Protein AF-A0A1M2Z946-F1 (afdb_monomer_lite)

Sequence (233 aa):
MEISSMAHGVYNLGFLGVNTSQEARRFIDWWASRLSLYCFDDIGNGIFTDQKWVDLAPCLFDAYILKHGGYDFAIWSLYQCKMKEENGHYFVNGDELRFIHFSGAGRLTERCMDDWLEPGAHPFRDLYAEYLKLHTLNDIDGISHSQWSYQNYLNGKQIRLRVRCIYRKHLESFQGNPFEKNNMYFMVRSACISGPISLLRKGWSKFMRSCSEDGFRASVRKVIQKVRKRILQ

Foldseek 3Di:
DVVVCQLAPVDDVVDDDADPDPQSVVVVVVLVVCQVQQQDDDSVVSGHHSHRVCNCVVVPTVDDDDPQCQPQPELVLLAVWDWDDDPNWIDTPNGTHDDYDHPDDPDVSVVSCVVHPDPDDDPVVVVNVVVVVVVVVVCPVVVVVDDDPVQAAPVRHGDDPVLVVLCSVPVVVDDDDPSPDDNVVSVVVSCVCPDPVVVVVVVVVVLVVCCVVVNNVVSVVVVVVVVVVVVVD

Structure (mmCIF, N/CA/C/O backbone):
data_AF-A0A1M2Z946-F1
#
_entry.id   AF-A0A1M2Z946-F1
#
loop_
_atom_site.group_PDB
_atom_site.id
_atom_site.type_symbol
_atom_site.label_atom_id
_atom_site.label_alt_id
_atom_site.label_comp_id
_atom_site.label_asym_id
_atom_site.label_entity_id
_atom_site.label_seq_id
_atom_site.pdbx_PDB_ins_code
_atom_site.Cartn_x
_atom_site.Cartn_y
_atom_site.Cartn_z
_atom_site.occupancy
_atom_site.B_iso_or_equiv
_atom_site.auth_seq_id
_atom_site.auth_comp_id
_atom_site.auth_asym_id
_atom_site.auth_atom_id
_atom_site.pdbx_PDB_model_num
ATOM 1 N N . MET A 1 1 ? -7.588 15.828 3.558 1.00 78.81 1 MET A N 1
ATOM 2 C CA . MET A 1 1 ? -7.461 14.356 3.457 1.00 78.81 1 MET A CA 1
ATOM 3 C C . MET A 1 1 ? -7.849 13.852 2.074 1.00 78.81 1 MET A C 1
ATOM 5 O O . MET A 1 1 ? -7.043 13.167 1.467 1.00 78.81 1 MET A O 1
ATOM 9 N N . GLU A 1 2 ? -8.995 14.263 1.528 1.00 89.19 2 GLU A N 1
ATOM 10 C CA . GLU A 1 2 ? -9.549 13.730 0.267 1.00 89.19 2 GLU A CA 1
ATOM 11 C C . GLU A 1 2 ? -8.607 13.809 -0.947 1.00 89.19 2 GLU A C 1
ATOM 13 O O . GLU A 1 2 ? -8.421 12.812 -1.636 1.00 89.19 2 GLU A O 1
ATOM 18 N N . ILE A 1 3 ? -7.941 14.950 -1.183 1.00 92.00 3 ILE A N 1
ATOM 19 C CA . ILE A 1 3 ? -6.959 15.088 -2.282 1.00 92.00 3 ILE A CA 1
ATOM 20 C C . ILE A 1 3 ? -5.814 14.075 -2.140 1.00 92.00 3 ILE A C 1
ATOM 22 O O . ILE A 1 3 ? -5.372 13.496 -3.130 1.00 92.00 3 ILE A O 1
ATOM 26 N N . SER A 1 4 ? -5.364 13.829 -0.907 1.00 90.75 4 SER A N 1
ATOM 27 C CA . SER A 1 4 ? -4.338 12.821 -0.641 1.00 90.75 4 SER A CA 1
ATOM 28 C C . SER A 1 4 ? -4.862 11.416 -0.935 1.00 90.75 4 SER A C 1
ATOM 30 O O . SER A 1 4 ? -4.188 10.658 -1.624 1.00 90.75 4 SER A O 1
ATOM 32 N N . SER A 1 5 ? -6.078 11.080 -0.498 1.00 91.94 5 SER A N 1
ATOM 33 C CA . SER A 1 5 ? -6.703 9.785 -0.802 1.00 91.94 5 SER A CA 1
ATOM 34 C C . SER A 1 5 ? -6.863 9.574 -2.311 1.00 91.94 5 SER A C 1
ATOM 36 O O . SER A 1 5 ? -6.531 8.516 -2.826 1.00 91.94 5 SER A O 1
ATOM 38 N N . MET A 1 6 ? -7.260 10.596 -3.073 1.00 93.88 6 MET A N 1
ATOM 39 C CA . MET A 1 6 ? -7.317 10.483 -4.536 1.00 93.88 6 MET A CA 1
ATOM 40 C C . MET A 1 6 ? -5.943 10.213 -5.164 1.00 93.88 6 MET A C 1
ATOM 42 O O . MET A 1 6 ? -5.854 9.469 -6.142 1.00 93.88 6 MET A O 1
ATOM 46 N N . ALA A 1 7 ? -4.872 10.793 -4.620 1.00 95.00 7 ALA A N 1
ATOM 47 C CA . ALA A 1 7 ? -3.514 10.594 -5.120 1.00 95.00 7 ALA A CA 1
ATOM 48 C C . ALA A 1 7 ? -2.939 9.207 -4.774 1.00 95.00 7 ALA A C 1
ATOM 50 O O . ALA A 1 7 ? -2.240 8.627 -5.604 1.00 95.00 7 ALA A O 1
ATOM 51 N N . HIS A 1 8 ? -3.259 8.668 -3.594 1.00 94.06 8 HIS A N 1
ATOM 52 C CA . HIS A 1 8 ? -2.620 7.468 -3.031 1.00 94.06 8 HIS A CA 1
ATOM 53 C C . HIS A 1 8 ? -3.536 6.226 -2.958 1.00 94.06 8 HIS A C 1
ATOM 55 O O . HIS A 1 8 ? -3.089 5.145 -2.582 1.00 94.06 8 HIS A O 1
ATOM 61 N N . GLY A 1 9 ? -4.811 6.356 -3.321 1.00 94.94 9 GLY A N 1
ATOM 62 C CA . GLY A 1 9 ? -5.825 5.302 -3.222 1.00 94.94 9 GLY A CA 1
ATOM 63 C C . GLY A 1 9 ? -6.874 5.607 -2.150 1.00 94.94 9 GLY A C 1
ATOM 64 O O . GLY A 1 9 ? -6.552 6.112 -1.071 1.00 94.94 9 GLY A O 1
ATOM 65 N N . VAL A 1 10 ? -8.141 5.327 -2.465 1.00 94.69 10 VAL A N 1
ATOM 66 C CA . VAL A 1 10 ? -9.285 5.585 -1.570 1.00 94.69 10 VAL A CA 1
ATOM 67 C C . VAL A 1 10 ? -9.582 4.413 -0.635 1.00 94.69 10 VAL A C 1
ATOM 69 O O . VAL A 1 10 ? -10.222 4.609 0.395 1.00 94.69 10 VAL A O 1
ATOM 72 N N . TYR A 1 11 ? -9.087 3.219 -0.964 1.00 94.62 11 TYR A N 1
ATOM 73 C CA . TYR A 1 11 ? -9.070 2.052 -0.082 1.00 94.62 11 TYR A CA 1
ATOM 74 C C . TYR A 1 11 ? -7.654 1.856 0.453 1.00 94.62 11 TYR A C 1
ATOM 76 O O . TYR A 1 11 ? -6.704 1.897 -0.327 1.00 94.62 11 TYR A O 1
ATOM 84 N N . ASN A 1 12 ? -7.501 1.645 1.762 1.00 92.88 12 ASN A N 1
ATOM 85 C CA . ASN A 1 12 ? -6.207 1.281 2.326 1.00 92.88 12 ASN A CA 1
ATOM 86 C C . ASN A 1 12 ? -5.973 -0.229 2.164 1.00 92.88 12 ASN A C 1
ATOM 88 O O . ASN A 1 12 ? -6.899 -1.016 2.344 1.00 92.88 12 ASN A O 1
ATOM 92 N N . LEU A 1 13 ? -4.758 -0.626 1.779 1.00 93.69 13 LEU A N 1
ATOM 93 C CA . LEU A 1 13 ? -4.373 -2.037 1.644 1.00 93.69 13 LEU A CA 1
ATOM 94 C C . LEU A 1 13 ? -3.568 -2.570 2.835 1.00 93.69 13 LEU A C 1
ATOM 96 O O . LEU A 1 13 ? -2.896 -3.593 2.720 1.00 93.69 13 LEU A O 1
ATOM 100 N N . GLY A 1 14 ? -3.684 -1.937 4.004 1.00 93.31 14 GLY A N 1
ATOM 101 C CA . GLY A 1 14 ? -3.314 -2.557 5.275 1.00 93.31 14 GLY A CA 1
ATOM 102 C C . GLY A 1 14 ? -4.115 -3.824 5.555 1.00 93.31 14 GLY A C 1
ATOM 103 O O . GLY A 1 14 ? -3.634 -4.729 6.238 1.00 93.31 14 GLY A O 1
ATOM 104 N N . PHE A 1 15 ? -5.307 -3.931 4.959 1.00 96.19 15 PHE A N 1
ATOM 105 C CA . PHE A 1 15 ? -6.122 -5.131 4.998 1.00 96.19 15 PHE A CA 1
ATOM 106 C C . PHE A 1 15 ? -6.829 -5.426 3.675 1.00 96.19 15 PHE A C 1
ATOM 108 O O . PHE A 1 15 ? -7.493 -4.576 3.088 1.00 96.19 15 PHE A O 1
ATOM 115 N N . LEU A 1 16 ? -6.744 -6.684 3.241 1.00 96.50 16 LEU A N 1
ATOM 116 C CA . LEU A 1 16 ? -7.460 -7.208 2.084 1.00 96.50 16 LEU A CA 1
ATOM 117 C C . LEU A 1 16 ? -7.844 -8.668 2.342 1.00 96.50 16 LEU A C 1
ATOM 119 O O . LEU A 1 16 ? -6.982 -9.519 2.558 1.00 96.50 16 LEU A O 1
ATOM 123 N N . GLY A 1 17 ? -9.143 -8.962 2.291 1.00 96.56 17 GLY A N 1
ATOM 124 C CA . GLY A 1 17 ? -9.668 -10.324 2.363 1.00 96.56 17 GLY A CA 1
ATOM 125 C C . GLY A 1 17 ? -9.924 -10.891 0.970 1.00 96.56 17 GLY A C 1
ATOM 126 O O . GLY A 1 17 ? -10.608 -10.265 0.164 1.00 96.56 17 GLY A O 1
ATOM 127 N N . VAL A 1 18 ? -9.407 -12.088 0.687 1.00 96.94 18 VAL A N 1
ATOM 128 C CA . VAL A 1 18 ? -9.567 -12.760 -0.611 1.00 96.94 18 VAL A CA 1
ATOM 129 C C . VAL A 1 18 ? -9.965 -14.213 -0.372 1.00 96.94 18 VAL A C 1
ATOM 131 O O . VAL A 1 18 ? -9.307 -14.924 0.384 1.00 96.94 18 VAL A O 1
ATOM 134 N N . ASN A 1 19 ? -11.056 -14.656 -0.998 1.00 96.62 19 ASN A N 1
ATOM 135 C CA . ASN A 1 19 ? -11.503 -16.049 -0.930 1.00 96.62 19 ASN A CA 1
ATOM 136 C C . ASN A 1 19 ? -10.919 -16.883 -2.092 1.00 96.62 19 ASN A C 1
ATOM 138 O O . ASN A 1 19 ? -10.165 -16.384 -2.922 1.00 96.62 19 ASN A O 1
ATOM 142 N N . THR A 1 20 ? -11.266 -18.168 -2.166 1.00 97.56 20 THR A N 1
ATOM 143 C CA . THR A 1 20 ? -10.759 -19.099 -3.194 1.00 97.56 20 THR A CA 1
ATOM 144 C C . THR A 1 20 ? -11.655 -19.208 -4.433 1.00 97.56 20 THR A C 1
ATOM 146 O O . THR A 1 20 ? -11.489 -20.125 -5.238 1.00 97.56 20 THR A O 1
ATOM 149 N N . SER A 1 21 ? -12.619 -18.299 -4.606 1.00 98.38 21 SER A N 1
ATOM 150 C CA . SER A 1 21 ? -13.519 -18.317 -5.762 1.00 98.38 21 SER A CA 1
ATOM 151 C C . SER A 1 21 ? -12.783 -18.020 -7.072 1.00 98.38 21 SER A C 1
ATOM 153 O O . SER A 1 21 ? -11.705 -17.420 -7.101 1.00 98.38 21 SER A O 1
ATOM 155 N N . GLN A 1 22 ? -13.406 -18.397 -8.190 1.00 98.31 22 GLN A N 1
ATOM 156 C CA . GLN A 1 22 ? -12.894 -18.047 -9.516 1.00 98.31 22 GLN A CA 1
ATOM 157 C C . GLN A 1 22 ? -12.843 -16.525 -9.723 1.00 98.31 22 GLN A C 1
ATOM 159 O O . GLN A 1 22 ? -11.923 -16.032 -10.370 1.00 98.31 22 GLN A O 1
ATOM 164 N N . GLU A 1 23 ? -13.779 -15.774 -9.136 1.00 98.25 23 GLU A N 1
ATOM 165 C CA . GLU A 1 23 ? -13.801 -14.312 -9.235 1.00 98.25 23 GLU A CA 1
ATOM 166 C C . GLU A 1 23 ? -12.635 -13.671 -8.479 1.00 98.25 23 GLU A C 1
ATOM 168 O O . GLU A 1 23 ? -11.911 -12.842 -9.030 1.00 98.25 23 GLU A O 1
ATOM 173 N N . ALA A 1 24 ? -12.362 -14.145 -7.261 1.00 98.12 24 ALA A N 1
ATOM 174 C CA . ALA A 1 24 ? -11.187 -13.733 -6.503 1.00 98.12 24 ALA A CA 1
ATOM 175 C C . ALA A 1 24 ? -9.885 -14.058 -7.251 1.00 98.12 24 ALA A C 1
ATOM 177 O O . ALA A 1 24 ? -8.968 -13.235 -7.297 1.00 98.12 24 ALA A O 1
ATOM 178 N N . ARG A 1 25 ? -9.813 -15.222 -7.912 1.00 98.31 25 ARG A N 1
ATOM 179 C CA . ARG A 1 25 ? -8.661 -15.571 -8.750 1.00 98.31 25 ARG A CA 1
ATOM 180 C C . ARG A 1 25 ? -8.485 -14.600 -9.921 1.00 98.31 25 ARG A C 1
ATOM 182 O O . ARG A 1 25 ? -7.367 -14.143 -10.151 1.00 98.31 25 ARG A O 1
ATOM 189 N N . ARG A 1 26 ? -9.572 -14.242 -10.617 1.00 98.56 26 ARG A N 1
ATOM 190 C CA . ARG A 1 26 ? -9.555 -13.245 -11.703 1.00 98.56 26 ARG A CA 1
ATOM 191 C C . ARG A 1 26 ? -9.048 -11.886 -11.220 1.00 98.56 26 ARG A C 1
ATOM 193 O O . ARG A 1 26 ? -8.235 -11.276 -11.914 1.00 98.56 26 ARG A O 1
ATOM 200 N N . PHE A 1 27 ? -9.487 -11.437 -10.042 1.00 98.44 27 PHE A N 1
ATOM 201 C CA . PHE A 1 27 ? -8.993 -10.208 -9.418 1.00 98.44 27 PHE A CA 1
ATOM 202 C C . PHE A 1 27 ? -7.484 -10.271 -9.153 1.00 98.44 27 PHE A C 1
ATOM 204 O O . PHE A 1 27 ? -6.755 -9.376 -9.578 1.00 98.44 27 PHE A O 1
ATOM 211 N N . ILE A 1 28 ? -6.998 -11.343 -8.519 1.00 98.19 28 ILE A N 1
ATOM 212 C CA . ILE A 1 28 ? -5.573 -11.500 -8.193 1.00 98.19 28 ILE A CA 1
ATOM 213 C C . ILE A 1 28 ? -4.705 -11.554 -9.451 1.00 98.19 28 ILE A C 1
ATOM 215 O O . ILE A 1 28 ? -3.688 -10.864 -9.511 1.00 98.19 28 ILE A O 1
ATOM 219 N N . ASP A 1 29 ? -5.102 -12.317 -10.472 1.00 98.31 29 ASP A N 1
ATOM 220 C CA . ASP A 1 29 ? -4.340 -12.413 -11.722 1.00 98.31 29 ASP A CA 1
ATOM 221 C C . ASP A 1 29 ? -4.298 -11.056 -12.452 1.00 98.31 29 ASP A C 1
ATOM 223 O O . ASP A 1 29 ? -3.249 -10.634 -12.955 1.00 98.31 29 ASP A O 1
ATOM 227 N N . TRP A 1 30 ? -5.415 -10.318 -12.462 1.00 98.31 30 TRP A N 1
ATOM 228 C CA . TRP A 1 30 ? -5.458 -8.959 -12.998 1.00 98.31 30 TRP A CA 1
ATOM 229 C C . TRP A 1 30 ? -4.551 -8.007 -12.211 1.00 98.31 30 TRP A C 1
ATOM 231 O O . TRP A 1 30 ? -3.722 -7.326 -12.825 1.00 98.31 30 TRP A O 1
ATOM 241 N N . TRP A 1 31 ? -4.664 -7.977 -10.882 1.00 98.00 31 TRP A N 1
ATOM 242 C CA . TRP A 1 31 ? -3.897 -7.084 -10.016 1.00 98.00 31 TRP A CA 1
ATOM 243 C C . TRP A 1 31 ? -2.398 -7.371 -10.140 1.00 98.00 31 TRP A C 1
ATOM 245 O O . TRP A 1 31 ? -1.634 -6.469 -10.483 1.00 98.00 31 TRP A O 1
ATOM 255 N N . ALA A 1 32 ? -1.984 -8.639 -10.041 1.00 97.88 32 ALA A N 1
ATOM 256 C CA . ALA A 1 32 ? -0.601 -9.068 -10.249 1.00 97.88 32 ALA A CA 1
ATOM 257 C C . ALA A 1 32 ? -0.054 -8.639 -11.623 1.00 97.88 32 ALA A C 1
ATOM 259 O O . ALA A 1 32 ? 1.077 -8.149 -11.715 1.00 97.88 32 ALA A O 1
ATOM 260 N N . SER A 1 33 ? -0.865 -8.734 -12.690 1.00 96.81 33 SER A N 1
ATOM 261 C CA . SER A 1 33 ? -0.463 -8.256 -14.021 1.00 96.81 33 SER A CA 1
ATOM 262 C C . SER A 1 33 ? -0.154 -6.756 -14.030 1.00 96.81 33 SER A C 1
ATOM 264 O O . SER A 1 33 ? 0.830 -6.341 -14.645 1.00 96.81 33 SER A O 1
ATOM 266 N N . ARG A 1 34 ? -0.943 -5.935 -13.318 1.00 96.50 34 ARG A N 1
ATOM 267 C CA . ARG A 1 34 ? -0.690 -4.493 -13.197 1.00 96.50 34 ARG A CA 1
ATOM 268 C C . ARG A 1 34 ? 0.571 -4.239 -12.379 1.00 96.50 34 ARG A C 1
ATOM 270 O O . ARG A 1 34 ? 1.444 -3.506 -12.838 1.00 96.50 34 ARG A O 1
ATOM 277 N N . LEU A 1 35 ? 0.710 -4.886 -11.222 1.00 96.25 35 LEU A N 1
ATOM 278 C CA . LEU A 1 35 ? 1.833 -4.662 -10.307 1.00 96.25 35 LEU A CA 1
ATOM 279 C C . LEU A 1 35 ? 3.185 -5.053 -10.901 1.00 96.25 35 LEU A C 1
ATOM 281 O O . LEU A 1 35 ? 4.181 -4.386 -10.621 1.00 96.25 35 L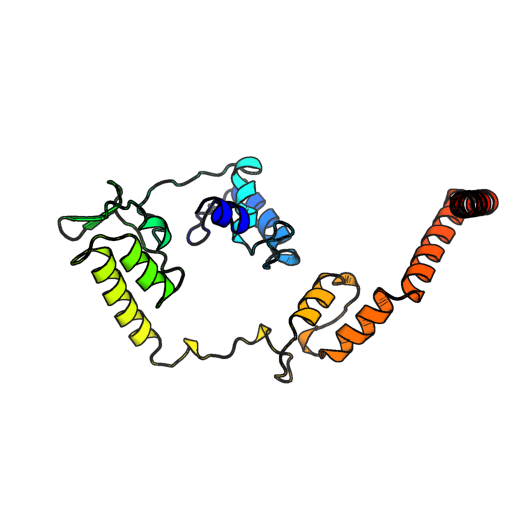EU A O 1
ATOM 285 N N . SER A 1 36 ? 3.214 -6.060 -11.778 1.00 92.38 36 SER A N 1
ATOM 286 C CA . SER A 1 36 ? 4.438 -6.473 -12.477 1.00 92.38 36 SER A CA 1
ATOM 287 C C . SER A 1 36 ? 5.093 -5.342 -13.283 1.00 92.38 36 SER A C 1
ATOM 289 O O . SER A 1 36 ? 6.312 -5.324 -13.454 1.00 92.38 36 SER A O 1
ATOM 291 N N . LEU A 1 37 ? 4.295 -4.373 -13.744 1.00 90.31 37 LEU A N 1
ATOM 292 C CA . LEU A 1 37 ? 4.756 -3.247 -14.552 1.00 90.31 37 LEU A CA 1
ATOM 293 C C . LEU A 1 37 ? 4.606 -1.900 -13.845 1.00 90.31 37 LEU A C 1
ATOM 295 O O . LEU A 1 37 ? 5.388 -0.996 -14.134 1.00 90.31 37 LEU A O 1
ATOM 299 N N . TYR A 1 38 ? 3.633 -1.765 -12.940 1.00 94.38 38 TYR A N 1
ATOM 300 C CA . TYR A 1 38 ? 3.149 -0.485 -12.420 1.00 94.38 38 TYR A CA 1
ATOM 301 C C . TYR A 1 38 ? 3.077 -0.382 -10.889 1.00 94.38 38 TYR A C 1
ATOM 303 O O . TYR A 1 38 ? 2.364 0.472 -10.369 1.00 94.38 38 TYR A O 1
ATOM 311 N N . CYS A 1 39 ? 3.826 -1.207 -10.152 1.00 94.75 39 CYS A N 1
ATOM 312 C CA . CYS A 1 39 ? 3.969 -1.057 -8.701 1.00 94.75 39 CYS A CA 1
ATOM 313 C C . CYS A 1 39 ? 5.099 -0.067 -8.356 1.00 94.75 39 CYS A C 1
ATOM 315 O O . CYS A 1 39 ? 6.247 -0.448 -8.113 1.00 94.75 39 CYS A O 1
ATOM 317 N N . PHE A 1 40 ? 4.808 1.233 -8.429 1.00 93.19 40 PHE A N 1
ATOM 318 C CA . PHE A 1 40 ? 5.728 2.309 -8.043 1.00 93.19 40 PHE A CA 1
ATOM 319 C C . PHE A 1 40 ? 4.978 3.616 -7.777 1.00 93.19 40 PHE A C 1
ATOM 321 O O . PHE A 1 40 ? 3.799 3.733 -8.084 1.00 93.19 40 PHE A O 1
ATOM 328 N N . ASP A 1 41 ? 5.673 4.605 -7.225 1.00 94.38 41 ASP A N 1
ATOM 329 C CA . ASP A 1 41 ? 5.159 5.968 -7.091 1.00 94.38 41 ASP A CA 1
ATOM 330 C C . ASP A 1 41 ? 5.431 6.780 -8.373 1.00 94.38 41 ASP A C 1
ATOM 332 O O . ASP A 1 41 ? 6.586 6.954 -8.784 1.00 94.38 41 ASP A O 1
ATOM 336 N N . ASP A 1 42 ? 4.350 7.209 -9.027 1.00 93.75 42 ASP A N 1
ATOM 337 C CA . ASP A 1 42 ? 4.305 8.224 -10.082 1.00 93.75 42 ASP A CA 1
ATOM 338 C C . ASP A 1 42 ? 2.925 8.906 -10.049 1.00 93.75 42 ASP A C 1
ATOM 340 O O . ASP A 1 42 ? 2.114 8.807 -10.979 1.00 93.75 42 ASP A O 1
ATOM 344 N N . ILE A 1 43 ? 2.650 9.569 -8.918 1.00 93.69 43 ILE A N 1
ATOM 345 C CA . ILE A 1 43 ? 1.357 10.204 -8.606 1.00 93.69 43 ILE A CA 1
ATOM 346 C C . ILE A 1 43 ? 0.873 11.127 -9.733 1.00 93.69 43 ILE A C 1
ATOM 348 O O . ILE A 1 43 ? -0.315 11.143 -10.050 1.00 93.69 43 ILE A O 1
ATOM 352 N N . GLY A 1 44 ? 1.781 11.860 -10.388 1.00 93.31 44 GLY A N 1
ATOM 353 C CA . GLY A 1 44 ? 1.440 12.766 -11.491 1.00 93.31 44 GLY A CA 1
ATOM 354 C C . GLY A 1 44 ? 0.825 12.067 -12.710 1.00 93.31 44 GLY A C 1
ATOM 355 O O . GLY A 1 44 ? 0.086 12.696 -13.462 1.00 93.31 44 GLY A O 1
ATOM 356 N N . ASN A 1 45 ? 1.086 10.768 -12.886 1.00 92.94 45 ASN A N 1
ATOM 357 C CA . ASN A 1 45 ? 0.478 9.923 -13.917 1.00 92.94 45 ASN A CA 1
ATOM 358 C C . ASN A 1 45 ? -0.618 8.998 -13.354 1.00 92.94 45 ASN A C 1
ATOM 360 O O . ASN A 1 45 ? -1.042 8.062 -14.031 1.00 92.94 45 ASN A O 1
ATOM 364 N N . GLY A 1 46 ? -1.077 9.246 -12.124 1.00 93.69 46 GLY A N 1
ATOM 365 C CA . GLY A 1 46 ? -2.125 8.468 -11.466 1.00 93.69 46 GLY A CA 1
ATOM 366 C C . GLY A 1 46 ? -1.681 7.085 -10.987 1.00 93.69 46 GLY A C 1
ATOM 367 O O . GLY A 1 46 ? -2.540 6.244 -10.728 1.00 93.69 46 GLY A O 1
ATOM 368 N N . ILE A 1 47 ? -0.373 6.832 -10.872 1.00 95.44 47 ILE A N 1
ATOM 369 C CA . ILE A 1 47 ? 0.171 5.551 -10.407 1.00 95.44 47 ILE A CA 1
ATOM 370 C C . ILE A 1 47 ? 0.681 5.724 -8.978 1.00 95.44 47 ILE A C 1
ATOM 372 O O . ILE A 1 47 ? 1.534 6.570 -8.715 1.00 95.44 47 ILE A O 1
ATOM 376 N N . PHE A 1 48 ? 0.192 4.890 -8.064 1.00 96.75 48 PHE A N 1
ATOM 377 C CA . PHE A 1 48 ? 0.731 4.820 -6.714 1.00 96.75 48 PHE A CA 1
ATOM 378 C C . PHE A 1 48 ? 0.674 3.392 -6.176 1.00 96.75 48 PHE A C 1
ATOM 380 O O . PHE A 1 48 ? -0.403 2.877 -5.871 1.00 96.75 48 PHE A O 1
ATOM 387 N N . THR A 1 49 ? 1.864 2.790 -6.103 1.00 95.62 49 THR A N 1
ATOM 388 C CA . THR A 1 49 ? 2.142 1.469 -5.522 1.00 95.62 49 THR A CA 1
ATOM 389 C C . THR A 1 49 ? 1.095 0.429 -5.939 1.00 95.62 49 THR A C 1
ATOM 391 O O . THR A 1 49 ? 0.621 0.424 -7.076 1.00 95.62 49 THR A O 1
ATOM 394 N N . ASP A 1 50 ? 0.799 -0.507 -5.055 1.00 95.94 50 ASP A N 1
ATOM 395 C CA . ASP A 1 50 ? -0.188 -1.555 -5.203 1.00 95.94 50 ASP A CA 1
ATOM 396 C C . ASP A 1 50 ? -1.606 -1.110 -4.823 1.00 95.94 50 ASP A C 1
ATOM 398 O O . ASP A 1 50 ? -2.569 -1.532 -5.470 1.00 95.94 50 ASP A O 1
ATOM 402 N N . GLN A 1 51 ? -1.716 -0.195 -3.857 1.00 95.44 51 GLN A N 1
ATOM 403 C CA . GLN A 1 51 ? -2.973 0.258 -3.266 1.00 95.44 51 GLN A CA 1
ATOM 404 C C . GLN A 1 51 ? -3.901 0.948 -4.261 1.00 95.44 51 GLN A C 1
ATOM 406 O O . GLN A 1 51 ? -5.076 0.595 -4.367 1.00 95.44 51 GLN A O 1
ATOM 411 N N . LYS A 1 52 ? -3.381 1.901 -5.040 1.00 96.56 52 LYS A N 1
ATOM 412 C CA . LYS A 1 52 ? -4.223 2.728 -5.911 1.00 96.56 52 LYS A CA 1
ATOM 413 C C . LYS A 1 52 ? -4.938 1.930 -7.003 1.00 96.56 52 LYS A C 1
ATOM 415 O O . LYS A 1 52 ? -6.000 2.329 -7.470 1.00 96.56 52 LYS A O 1
ATOM 420 N N . TRP A 1 53 ? -4.392 0.783 -7.401 1.00 96.88 53 TRP A N 1
ATOM 421 C CA . TRP A 1 53 ? -5.048 -0.097 -8.368 1.00 96.88 53 TRP A CA 1
ATOM 422 C C . TRP A 1 53 ? -6.387 -0.633 -7.855 1.00 96.88 53 TRP A C 1
ATOM 424 O O . TRP A 1 53 ? -7.299 -0.850 -8.654 1.00 96.88 53 TRP A O 1
ATOM 434 N N . VAL A 1 54 ? -6.535 -0.805 -6.541 1.00 97.19 54 VAL A N 1
ATOM 435 C CA . VAL A 1 54 ? -7.752 -1.348 -5.926 1.00 97.19 54 VAL A CA 1
ATOM 436 C C . VAL A 1 54 ? -8.909 -0.344 -5.936 1.00 97.19 54 VAL A C 1
ATOM 438 O O . VAL A 1 54 ? -10.060 -0.765 -5.862 1.00 97.19 54 VAL A O 1
ATOM 441 N N . ASP A 1 55 ? -8.655 0.943 -6.210 1.00 97.19 55 ASP A N 1
ATOM 442 C CA . ASP A 1 55 ? -9.708 1.929 -6.515 1.00 97.19 55 ASP A CA 1
ATOM 443 C C . ASP A 1 55 ? -10.642 1.439 -7.641 1.00 97.19 55 ASP A C 1
ATOM 445 O O . ASP A 1 55 ? -11.834 1.746 -7.648 1.00 97.19 55 ASP A 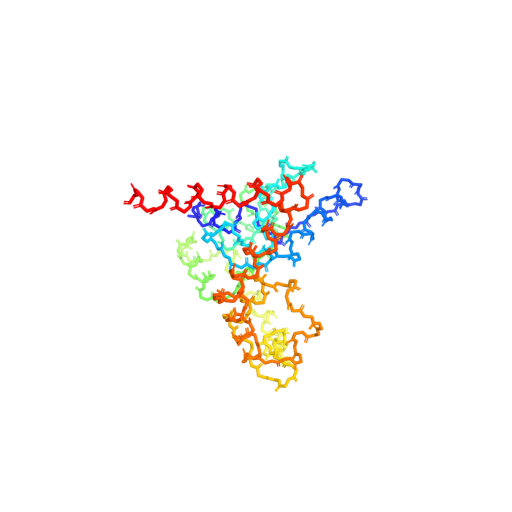O 1
ATOM 449 N N . LEU A 1 56 ? -10.110 0.659 -8.591 1.00 97.25 56 LEU A N 1
ATOM 450 C CA . LEU A 1 56 ? -10.862 0.126 -9.729 1.00 97.25 56 LEU A CA 1
ATOM 451 C C . LEU A 1 56 ? -11.603 -1.179 -9.410 1.00 97.25 56 LEU A C 1
ATOM 453 O O . LEU A 1 56 ? -12.498 -1.560 -10.164 1.00 97.25 56 LEU A O 1
ATOM 457 N N . ALA A 1 57 ? -11.235 -1.883 -8.336 1.00 97.12 57 ALA A N 1
ATOM 458 C CA . ALA A 1 57 ? -11.700 -3.245 -8.090 1.00 97.12 57 ALA A CA 1
ATOM 459 C C . ALA A 1 57 ? -13.233 -3.361 -7.965 1.00 97.12 57 ALA A C 1
ATOM 461 O O . ALA A 1 57 ? -13.787 -4.223 -8.647 1.00 97.12 57 ALA A O 1
ATOM 462 N N . PRO A 1 58 ? -13.947 -2.477 -7.233 1.00 96.50 58 PRO A N 1
ATOM 463 C CA . PRO A 1 58 ? -15.409 -2.557 -7.118 1.00 96.50 58 PRO A CA 1
ATOM 464 C C . PRO A 1 58 ? -16.166 -2.373 -8.440 1.00 96.50 58 PRO A C 1
ATOM 466 O O . PRO A 1 58 ? -17.323 -2.762 -8.549 1.00 96.50 58 PRO A O 1
ATOM 469 N N . CYS A 1 59 ? -15.532 -1.761 -9.445 1.00 97.62 59 CYS A N 1
ATOM 470 C CA . CYS A 1 59 ? -16.123 -1.575 -10.770 1.00 97.62 59 CYS A CA 1
ATOM 471 C C . CYS A 1 59 ? -15.818 -2.736 -11.728 1.00 97.62 59 CYS A C 1
ATOM 473 O O . CYS A 1 59 ? -16.463 -2.851 -12.768 1.00 97.62 59 CYS A O 1
ATOM 475 N N . LEU A 1 60 ? -14.796 -3.545 -11.430 1.00 98.06 60 LEU A N 1
ATOM 476 C CA . LEU A 1 60 ? -14.275 -4.581 -12.326 1.00 98.06 60 LEU A CA 1
ATOM 477 C C . LEU A 1 60 ? -14.584 -6.007 -11.854 1.00 98.06 60 LEU A C 1
ATOM 479 O O . LEU A 1 60 ? -14.582 -6.918 -12.682 1.00 98.06 60 LEU A O 1
ATOM 483 N N . PHE A 1 61 ? -14.827 -6.194 -10.556 1.00 98.06 61 PHE A N 1
ATOM 484 C CA . PHE A 1 61 ? -15.011 -7.491 -9.909 1.00 98.06 61 PHE A CA 1
ATOM 485 C C . PHE A 1 61 ? -16.155 -7.433 -8.898 1.00 98.06 61 PHE A C 1
ATOM 487 O O . PHE A 1 61 ? -16.512 -6.358 -8.413 1.00 98.06 61 PHE A O 1
ATOM 494 N N . ASP A 1 62 ? -16.687 -8.599 -8.537 1.00 96.81 62 ASP A N 1
ATOM 495 C CA . ASP A 1 62 ? -17.599 -8.719 -7.397 1.00 96.81 62 ASP A CA 1
ATOM 496 C C . ASP A 1 62 ? -16.811 -8.579 -6.084 1.00 96.81 62 ASP A C 1
ATOM 498 O O . ASP A 1 62 ? -16.169 -9.520 -5.607 1.00 96.81 62 ASP A O 1
ATOM 502 N N . ALA A 1 63 ? -16.785 -7.357 -5.550 1.00 96.38 63 ALA A N 1
ATOM 503 C CA . ALA A 1 63 ? -16.016 -6.990 -4.370 1.00 96.38 63 ALA A CA 1
ATOM 504 C C . ALA A 1 63 ? -16.921 -6.441 -3.263 1.00 96.38 63 ALA A C 1
ATOM 506 O O . ALA A 1 63 ? -17.786 -5.594 -3.491 1.00 96.38 63 ALA A O 1
ATOM 507 N N . TYR A 1 64 ? -16.656 -6.870 -2.029 1.00 96.50 64 TYR A N 1
ATOM 508 C CA . TYR A 1 64 ? -17.305 -6.335 -0.838 1.00 96.50 64 TYR A CA 1
ATOM 509 C C . TYR A 1 64 ? -16.460 -5.219 -0.213 1.00 96.50 64 TYR A C 1
ATOM 511 O O . TYR A 1 64 ? -15.293 -5.426 0.118 1.00 96.50 64 TYR A O 1
ATOM 519 N N . ILE A 1 65 ? -17.061 -4.042 -0.010 1.00 97.06 65 ILE A N 1
ATOM 520 C CA . ILE A 1 65 ? -16.415 -2.918 0.680 1.00 97.06 65 ILE A CA 1
ATOM 521 C C . ILE A 1 65 ? -16.696 -3.032 2.181 1.00 97.06 65 ILE A C 1
ATOM 523 O O . ILE A 1 65 ? -17.796 -2.713 2.640 1.00 97.06 65 ILE A O 1
ATOM 527 N N . LEU A 1 66 ? -15.687 -3.444 2.950 1.00 95.31 66 LEU A N 1
ATOM 528 C CA . LEU A 1 66 ? -15.752 -3.469 4.410 1.00 95.31 66 LEU A CA 1
ATOM 529 C C . LEU A 1 66 ? -15.616 -2.044 4.967 1.00 95.31 66 LEU A C 1
ATOM 531 O O . LEU A 1 66 ? -14.590 -1.399 4.785 1.00 95.31 66 LEU A O 1
ATOM 535 N N . LYS A 1 67 ? -16.655 -1.562 5.657 1.00 94.69 67 LYS A N 1
ATOM 536 C CA . LYS A 1 67 ? -16.695 -0.216 6.269 1.00 94.69 67 LYS A CA 1
ATOM 537 C C . LYS A 1 67 ? -16.627 -0.220 7.800 1.00 94.69 67 LYS A C 1
ATOM 539 O O . LYS A 1 67 ? -16.781 0.831 8.410 1.00 94.69 67 LYS A O 1
ATOM 544 N N . HIS A 1 68 ? -16.442 -1.391 8.405 1.00 95.62 68 HIS A N 1
ATOM 545 C CA . HIS A 1 68 ? -16.394 -1.552 9.856 1.00 95.62 68 HIS A CA 1
ATOM 546 C C . HIS A 1 68 ? -15.144 -0.861 10.426 1.00 95.62 68 HIS A C 1
ATOM 548 O O . HIS A 1 68 ? -14.024 -1.264 10.116 1.00 95.62 68 HIS A O 1
ATOM 554 N N . GLY A 1 69 ? -15.329 0.144 11.284 1.00 94.19 69 GLY A N 1
ATOM 555 C CA . GLY A 1 69 ? -14.278 1.051 11.765 1.00 94.19 69 GLY A CA 1
ATOM 556 C C . GLY A 1 69 ? -13.228 0.406 12.672 1.00 94.19 69 GLY A C 1
ATOM 557 O O . GLY A 1 69 ? -12.165 0.980 12.892 1.00 94.19 69 GLY A O 1
ATOM 558 N N . GLY A 1 70 ? -13.510 -0.795 13.181 1.00 95.88 70 GLY A N 1
ATOM 559 C CA . GLY A 1 70 ? -12.551 -1.587 13.951 1.00 95.88 70 GLY A CA 1
ATOM 560 C C . GLY A 1 70 ? -11.489 -2.331 13.127 1.00 95.88 70 GLY A C 1
ATOM 561 O O . GLY A 1 70 ? -10.536 -2.839 13.712 1.00 95.88 70 GLY A O 1
ATOM 562 N N . TYR A 1 71 ? -11.638 -2.433 11.803 1.00 96.75 71 TYR A N 1
ATOM 563 C CA . TYR A 1 71 ? -10.637 -3.050 10.921 1.00 96.75 71 TYR A CA 1
ATOM 564 C C . TYR A 1 71 ? -9.768 -1.974 10.278 1.00 96.75 71 TYR A C 1
ATOM 566 O O . TYR A 1 71 ? -10.279 -0.919 9.912 1.00 96.75 71 TYR A O 1
ATOM 574 N N . ASP A 1 72 ? -8.474 -2.262 10.110 1.00 95.62 72 ASP A N 1
ATOM 575 C CA . ASP A 1 72 ? -7.517 -1.358 9.452 1.00 95.62 72 ASP A CA 1
ATOM 576 C C . ASP A 1 72 ? -7.538 0.067 10.039 1.00 95.62 72 ASP A C 1
ATOM 578 O O . ASP A 1 72 ? -7.412 1.079 9.346 1.00 95.62 72 ASP A O 1
ATOM 582 N N . PHE A 1 73 ? -7.742 0.150 11.360 1.00 95.50 73 PHE A N 1
ATOM 583 C CA . PHE A 1 73 ? -7.739 1.416 12.076 1.00 95.50 73 PHE A CA 1
ATOM 584 C C . PHE A 1 73 ? -6.317 1.976 12.093 1.00 95.50 73 PHE A C 1
ATOM 586 O O . PHE A 1 73 ? -5.395 1.294 12.528 1.00 95.50 73 PHE A O 1
ATOM 593 N N . ALA A 1 74 ? -6.119 3.217 11.660 1.00 93.44 74 ALA A N 1
ATOM 594 C CA . ALA A 1 74 ? -4.788 3.805 11.552 1.00 93.44 74 ALA A CA 1
ATOM 595 C C . ALA A 1 74 ? -4.805 5.291 11.912 1.00 93.44 74 ALA A C 1
ATOM 597 O O . ALA A 1 74 ? -5.826 5.852 12.303 1.00 93.44 74 ALA A O 1
ATOM 598 N N . ILE A 1 75 ? -3.659 5.953 11.755 1.00 92.19 75 ILE A N 1
ATOM 599 C CA . ILE A 1 75 ? -3.478 7.346 12.176 1.00 92.19 75 ILE A CA 1
ATOM 600 C C . ILE A 1 75 ? -4.488 8.308 11.538 1.00 92.19 75 ILE A C 1
ATOM 602 O O . ILE A 1 75 ? -4.986 9.193 12.222 1.00 92.19 75 ILE A O 1
ATOM 606 N N . TRP A 1 76 ? -4.858 8.119 10.266 1.00 90.19 76 TRP A N 1
ATOM 607 C CA . TRP A 1 76 ? -5.870 8.945 9.591 1.00 90.19 76 TRP A CA 1
ATOM 608 C C . TRP A 1 76 ? -7.277 8.742 10.158 1.00 90.19 76 TRP A C 1
ATOM 610 O O . TRP A 1 76 ? -8.103 9.646 10.065 1.00 90.19 76 TRP A O 1
ATOM 620 N N . SER A 1 77 ? -7.540 7.587 10.771 1.00 92.06 77 SER A N 1
ATOM 621 C CA . SER A 1 77 ? -8.811 7.279 11.423 1.00 92.06 77 SER A CA 1
ATOM 622 C C . SER A 1 77 ? -8.975 8.010 12.752 1.00 92.06 77 SER A C 1
ATOM 624 O O . SER A 1 77 ? -10.093 8.052 13.246 1.00 92.06 77 SER A O 1
ATOM 626 N N . LEU A 1 78 ? -7.909 8.593 13.326 1.00 92.62 78 LEU A N 1
ATOM 627 C CA . LEU A 1 78 ? -7.979 9.379 14.567 1.00 92.62 78 LEU A CA 1
ATOM 628 C C . LEU A 1 78 ? -8.786 10.668 14.390 1.00 92.62 78 LEU A C 1
ATOM 630 O O . LEU A 1 78 ? -9.390 11.148 15.349 1.00 92.62 78 LEU A O 1
ATOM 634 N N . TYR A 1 79 ? -8.827 11.219 13.175 1.00 91.25 79 TYR A N 1
ATOM 635 C CA . TYR A 1 79 ? -9.605 12.417 12.894 1.00 91.25 79 TYR A CA 1
ATOM 636 C C . TYR A 1 79 ? -11.094 12.168 13.173 1.00 91.25 79 TYR A C 1
ATOM 638 O O . TYR A 1 79 ? -11.727 11.348 12.511 1.00 91.25 79 TYR A O 1
ATOM 646 N N . GLN A 1 80 ? -11.651 12.891 14.152 1.00 86.19 80 GLN A N 1
ATOM 647 C CA . GLN A 1 80 ? -13.042 12.748 14.615 1.00 86.19 80 GLN A CA 1
ATOM 648 C C . GLN A 1 80 ? -13.395 11.346 15.152 1.00 86.19 80 GLN A C 1
ATOM 650 O O . GLN A 1 80 ? -14.569 10.972 15.209 1.00 86.19 80 GLN A O 1
ATOM 655 N N . CYS A 1 81 ? -12.395 10.572 15.579 1.00 89.00 81 CYS A N 1
ATOM 656 C CA . CYS A 1 81 ? -12.602 9.265 16.188 1.00 89.00 81 CYS A CA 1
ATOM 657 C C . CYS A 1 81 ? -13.190 9.380 17.594 1.00 89.00 81 CYS A C 1
ATOM 659 O O . CYS A 1 81 ? -12.652 10.089 18.442 1.00 89.00 81 CYS A O 1
ATOM 661 N N . LYS A 1 82 ? -14.241 8.609 17.882 1.00 92.44 82 LYS A N 1
ATOM 662 C CA . LYS A 1 82 ? -14.700 8.357 19.252 1.00 92.44 82 LYS A CA 1
ATOM 663 C C . LYS A 1 82 ? -14.218 6.983 19.685 1.00 92.44 82 LYS A C 1
ATOM 665 O O . LYS A 1 82 ? -14.955 6.001 19.565 1.00 92.44 82 LYS A O 1
ATOM 670 N N . MET A 1 83 ? -12.970 6.925 20.143 1.00 95.38 83 MET A N 1
ATOM 671 C CA . MET A 1 83 ? -12.393 5.711 20.705 1.00 95.38 83 MET A CA 1
ATOM 672 C C . MET A 1 83 ? -12.671 5.634 22.205 1.00 95.38 83 MET A C 1
ATOM 674 O O . MET A 1 83 ? -12.452 6.603 22.930 1.00 95.38 83 MET A O 1
ATOM 678 N N . LYS A 1 84 ? -13.134 4.479 22.676 1.00 95.12 84 LYS A N 1
ATOM 679 C CA . LYS A 1 84 ? -13.384 4.215 24.096 1.00 95.12 84 LYS A CA 1
ATOM 680 C C . LYS A 1 84 ? -12.917 2.818 24.477 1.00 95.12 84 LYS A C 1
ATOM 682 O O . LYS A 1 84 ? -12.925 1.917 23.641 1.00 95.12 84 LYS A O 1
ATOM 687 N N . GLU A 1 85 ? -12.538 2.658 25.736 1.00 96.12 85 GLU A N 1
ATOM 688 C CA . GLU A 1 85 ? -12.285 1.360 26.353 1.00 96.12 85 GLU A CA 1
ATOM 689 C C . GLU A 1 85 ? -13.446 1.021 27.293 1.00 96.12 85 GLU A C 1
ATOM 691 O O . GLU A 1 85 ? -13.836 1.842 28.123 1.00 96.12 85 GLU A O 1
ATOM 696 N N . GLU A 1 86 ? -14.012 -0.175 27.155 1.00 95.69 86 GLU A N 1
ATOM 697 C CA . GLU A 1 86 ? -15.089 -0.687 28.000 1.00 95.69 86 GLU A CA 1
ATOM 698 C C . GLU A 1 86 ? -14.817 -2.162 28.320 1.00 95.69 86 GLU A C 1
ATOM 700 O O . GLU A 1 86 ? -14.756 -2.999 27.423 1.00 95.69 86 GLU A O 1
ATOM 705 N N . ASN A 1 87 ? -14.661 -2.494 29.608 1.00 94.56 87 ASN A N 1
ATOM 706 C CA . ASN A 1 87 ? -14.424 -3.863 30.092 1.00 94.56 87 ASN A CA 1
ATOM 707 C C . ASN A 1 87 ? -13.236 -4.584 29.415 1.00 94.56 87 ASN A C 1
ATOM 709 O O . ASN A 1 87 ? -13.306 -5.785 29.170 1.00 94.56 87 ASN A O 1
ATOM 713 N N . GLY A 1 88 ? -12.157 -3.859 29.094 1.00 93.56 88 GLY A N 1
ATOM 714 C CA . GLY A 1 88 ? -10.978 -4.407 28.408 1.00 93.56 88 GLY A CA 1
ATOM 715 C C . GLY A 1 88 ? -11.135 -4.577 26.891 1.00 93.56 88 GLY A C 1
ATOM 716 O O . GLY A 1 88 ? -10.237 -5.110 26.243 1.00 93.56 88 GLY A O 1
ATOM 717 N N . HIS A 1 89 ? -12.249 -4.122 26.314 1.00 96.12 89 HIS A N 1
ATOM 718 C CA . HIS A 1 89 ? -12.464 -4.054 24.871 1.00 96.12 89 HIS A CA 1
ATOM 719 C C . HIS A 1 89 ? -12.389 -2.605 24.393 1.00 96.12 89 HIS A C 1
ATOM 721 O O . HIS A 1 89 ? -12.844 -1.685 25.074 1.00 96.12 89 HIS A O 1
ATOM 727 N N . TYR A 1 90 ? -11.862 -2.401 23.190 1.00 97.62 90 TYR A N 1
ATOM 728 C CA . TYR A 1 90 ? -11.787 -1.084 22.568 1.00 97.62 90 TYR A CA 1
ATOM 729 C C . TYR A 1 90 ? -12.863 -0.944 21.499 1.00 97.62 90 TYR A C 1
ATOM 731 O O . TYR A 1 90 ? -13.072 -1.853 20.702 1.00 97.62 90 TYR A O 1
ATOM 739 N N . PHE A 1 91 ? -13.511 0.214 21.443 1.00 97.38 91 PHE A N 1
ATOM 740 C CA . PHE A 1 91 ? -14.530 0.529 20.447 1.00 97.38 91 PHE A CA 1
ATOM 741 C C . PHE A 1 91 ? -14.195 1.840 19.752 1.00 97.38 91 PHE A C 1
ATOM 743 O O . PHE A 1 91 ? -13.817 2.809 20.405 1.00 97.38 91 PHE A O 1
ATOM 750 N N . VAL A 1 92 ? -14.387 1.882 18.439 1.00 95.88 92 VAL A N 1
ATOM 751 C CA . VAL A 1 92 ? -14.216 3.052 17.579 1.00 95.88 92 VAL A CA 1
ATOM 752 C C . VAL A 1 92 ? -15.559 3.352 16.937 1.00 95.88 92 VAL A C 1
ATOM 754 O O . VAL A 1 92 ? -16.057 2.570 16.134 1.00 95.88 92 VAL A O 1
ATOM 757 N N . ASN A 1 93 ? -16.170 4.484 17.293 1.00 94.12 93 ASN A N 1
ATOM 758 C CA . ASN A 1 93 ? -17.465 4.904 16.740 1.00 94.12 93 ASN A CA 1
ATOM 759 C C . ASN A 1 93 ? -18.587 3.844 16.873 1.00 94.12 93 ASN A C 1
ATOM 761 O O . ASN A 1 93 ? -19.522 3.833 16.080 1.00 94.12 93 ASN A O 1
ATOM 765 N N . GLY A 1 94 ? -18.510 2.978 17.890 1.00 95.19 94 GLY A N 1
ATOM 766 C CA . GLY A 1 94 ? -19.472 1.896 18.147 1.00 95.19 94 GLY A CA 1
ATOM 767 C C . GLY A 1 94 ? -19.042 0.521 17.626 1.00 95.19 94 GLY A C 1
ATOM 768 O O . GLY A 1 94 ? -19.537 -0.484 18.127 1.00 95.19 94 GLY A O 1
ATOM 769 N N . ASP A 1 95 ? -18.079 0.469 16.709 1.00 97.00 95 ASP A N 1
ATOM 770 C CA . ASP A 1 95 ? -17.504 -0.773 16.198 1.00 97.00 95 ASP A CA 1
ATOM 771 C C . ASP A 1 95 ? -16.383 -1.263 17.120 1.00 97.00 95 ASP A C 1
ATOM 773 O O . ASP A 1 95 ? -15.505 -0.494 17.506 1.00 97.00 95 ASP A O 1
ATOM 777 N N . GLU A 1 96 ? -16.377 -2.549 17.466 1.00 97.69 96 GLU A N 1
ATOM 778 C CA . GLU A 1 96 ? -15.299 -3.134 18.273 1.00 97.69 96 GLU A CA 1
ATOM 779 C C . GLU A 1 96 ? -13.987 -3.167 17.473 1.00 97.69 96 GLU A C 1
ATOM 781 O O . GLU A 1 96 ? -13.936 -3.675 16.351 1.00 97.69 96 GLU A O 1
ATOM 786 N N . LEU A 1 97 ? -12.909 -2.642 18.047 1.00 97.75 97 LEU A N 1
ATOM 787 C CA . LEU A 1 97 ? -11.589 -2.634 17.434 1.00 97.75 97 LEU A CA 1
ATOM 788 C C . LEU A 1 97 ? -11.083 -4.069 17.231 1.00 97.75 97 LEU A C 1
ATOM 790 O O . LEU A 1 97 ? -11.117 -4.895 18.139 1.00 97.75 97 LEU A O 1
ATOM 794 N N . ARG A 1 98 ? -10.591 -4.360 16.026 1.00 96.81 98 ARG A N 1
ATOM 795 C CA . ARG A 1 98 ? -10.071 -5.675 15.626 1.00 96.81 98 ARG A CA 1
ATOM 796 C C . ARG A 1 98 ? -8.561 -5.664 15.501 1.00 96.81 98 ARG A C 1
ATOM 798 O O . ARG A 1 98 ? -7.908 -6.548 16.040 1.00 96.81 98 ARG A O 1
ATOM 805 N N . PHE A 1 99 ? -8.010 -4.667 14.815 1.00 96.56 99 PHE A N 1
ATOM 806 C CA . PHE A 1 99 ? -6.575 -4.405 14.810 1.00 96.56 99 PHE A CA 1
ATOM 807 C C . PHE A 1 99 ? -6.276 -2.968 14.393 1.00 96.56 99 PHE A C 1
ATOM 809 O O . PHE A 1 99 ? -7.061 -2.322 13.694 1.00 96.56 99 PHE A O 1
ATOM 816 N N . ILE A 1 100 ? -5.100 -2.502 14.809 1.00 95.62 100 ILE A N 1
ATOM 817 C CA . ILE A 1 100 ? -4.540 -1.215 14.415 1.00 95.62 100 ILE A CA 1
ATOM 818 C C . ILE A 1 100 ? -3.470 -1.461 13.354 1.00 95.62 100 ILE A C 1
ATOM 820 O O . ILE A 1 100 ? -2.529 -2.226 13.566 1.00 95.62 100 ILE A O 1
ATOM 824 N N . HIS A 1 101 ? -3.593 -0.780 12.224 1.00 95.06 101 HIS A N 1
ATOM 825 C CA . HIS A 1 101 ? -2.544 -0.670 11.229 1.00 95.06 101 HIS A CA 1
ATOM 826 C C . HIS A 1 101 ? -1.644 0.520 11.578 1.00 95.06 10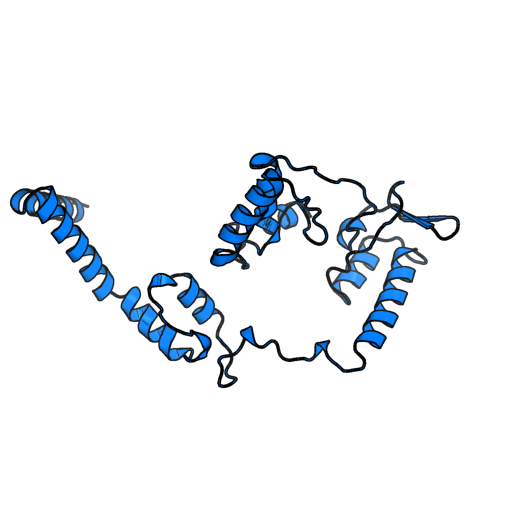1 HIS A C 1
ATOM 828 O O . HIS A 1 101 ? -1.921 1.679 11.259 1.00 95.06 101 HIS A O 1
ATOM 834 N N . PHE A 1 102 ? -0.517 0.229 12.227 1.00 92.06 102 PHE A N 1
ATOM 835 C CA . PHE A 1 102 ? 0.535 1.213 12.479 1.00 92.06 102 PHE A CA 1
ATOM 836 C C . PHE A 1 102 ? 1.320 1.500 11.189 1.00 92.06 102 PHE A C 1
ATOM 838 O O . PHE A 1 102 ? 2.444 1.034 11.010 1.00 92.06 102 PHE A O 1
ATOM 845 N N . SER A 1 103 ? 0.699 2.252 10.269 1.00 86.88 103 SER A N 1
ATOM 846 C CA . SER A 1 103 ? 1.271 2.700 8.988 1.00 86.88 103 SER A CA 1
ATOM 847 C C . SER A 1 103 ? 2.372 3.751 9.204 1.00 86.88 103 SER A C 1
ATOM 849 O O . SER A 1 103 ? 2.246 4.919 8.824 1.00 86.88 103 SER A O 1
ATOM 851 N N . GLY A 1 104 ? 3.459 3.319 9.835 1.00 78.19 104 GLY A N 1
ATOM 852 C CA . GLY A 1 104 ? 4.543 4.154 10.328 1.00 78.19 104 GLY A CA 1
ATOM 853 C C . GLY A 1 104 ? 4.511 4.331 11.847 1.00 78.19 104 GLY A C 1
ATOM 854 O O . GLY A 1 104 ? 3.507 4.102 12.522 1.00 78.19 104 GLY A O 1
ATOM 855 N N . ALA A 1 105 ? 5.652 4.759 12.375 1.00 80.50 105 ALA A N 1
ATOM 856 C CA . ALA A 1 105 ? 5.849 5.107 13.773 1.00 80.50 105 ALA A CA 1
ATOM 857 C C . ALA A 1 105 ? 6.677 6.399 13.874 1.00 80.50 105 ALA A C 1
ATOM 859 O O . ALA A 1 105 ? 7.309 6.843 12.911 1.00 80.50 105 ALA A O 1
ATOM 860 N N . GLY A 1 106 ? 6.657 7.008 15.054 1.00 87.00 106 GLY A N 1
ATOM 861 C CA . GLY A 1 106 ? 7.365 8.240 15.383 1.00 87.00 106 GLY A CA 1
ATOM 862 C C . GLY A 1 106 ? 6.600 9.506 15.002 1.00 87.00 106 GLY A C 1
ATOM 863 O O . GLY A 1 106 ? 5.380 9.597 15.150 1.00 87.00 106 GLY A O 1
ATOM 864 N N . ARG A 1 107 ? 7.338 10.499 14.497 1.00 89.50 107 ARG A N 1
ATOM 865 C CA . ARG A 1 107 ? 6.916 11.909 14.454 1.00 89.50 107 ARG A CA 1
ATOM 866 C C . ARG A 1 107 ? 5.580 12.180 13.761 1.00 89.50 107 ARG A C 1
ATOM 868 O O . ARG A 1 107 ? 4.878 13.108 14.148 1.00 89.50 107 ARG A O 1
ATOM 875 N N . LEU A 1 108 ? 5.254 11.437 12.701 1.00 89.12 108 LEU A N 1
ATOM 876 C CA . LEU A 1 108 ? 3.988 11.630 11.988 1.00 89.12 108 LEU A CA 1
ATOM 877 C C . LEU A 1 108 ? 2.805 11.173 12.845 1.00 89.12 108 LEU A C 1
ATOM 879 O O . LEU A 1 108 ? 1.842 11.918 12.989 1.00 89.12 108 LEU A O 1
ATOM 883 N N . THR A 1 109 ? 2.905 9.982 13.436 1.00 91.44 109 THR A N 1
ATOM 884 C CA . THR A 1 109 ? 1.882 9.430 14.330 1.00 91.44 109 THR A CA 1
ATOM 885 C C . THR A 1 109 ? 1.706 10.305 15.565 1.00 91.44 109 THR A C 1
ATOM 887 O O . THR A 1 109 ? 0.578 10.635 15.913 1.00 91.44 109 THR A O 1
ATOM 890 N N . GLU A 1 110 ? 2.810 10.743 16.174 1.00 92.75 110 GLU A N 1
ATOM 891 C CA . GLU A 1 110 ? 2.804 11.683 17.304 1.00 92.75 110 GLU A CA 1
ATOM 892 C C . GLU A 1 110 ? 2.079 12.980 16.950 1.00 92.75 110 GLU A C 1
ATOM 894 O O . GLU A 1 110 ? 1.145 13.367 17.642 1.00 92.75 110 GLU A O 1
ATOM 899 N N . ARG A 1 111 ? 2.413 13.588 15.805 1.00 92.75 111 ARG A N 1
ATOM 900 C CA . ARG A 1 111 ? 1.726 14.793 15.336 1.00 92.75 111 ARG A CA 1
ATOM 901 C C . ARG A 1 111 ? 0.231 14.564 15.113 1.00 92.75 111 ARG A C 1
ATOM 903 O O . ARG A 1 111 ? -0.562 15.401 15.511 1.00 92.75 111 ARG A O 1
ATOM 910 N N . CYS A 1 112 ? -0.170 13.456 14.489 1.00 92.62 112 CYS A N 1
ATOM 911 C CA . CYS A 1 112 ? -1.590 13.146 14.302 1.00 92.62 112 CYS A CA 1
ATOM 912 C C . CYS A 1 112 ? -2.326 12.989 15.640 1.00 92.62 112 CYS A C 1
ATOM 914 O O . CYS A 1 112 ? -3.469 13.423 15.755 1.00 92.62 112 CYS A O 1
ATOM 916 N N . MET A 1 113 ? -1.686 12.391 16.650 1.00 93.06 113 MET A N 1
ATOM 917 C CA . MET A 1 113 ? -2.258 12.314 17.995 1.00 93.06 113 MET A CA 1
ATOM 918 C C . MET A 1 113 ? -2.384 13.695 18.644 1.00 93.06 113 MET A C 1
ATOM 920 O O . MET A 1 113 ? -3.395 13.955 19.288 1.00 93.06 113 MET A O 1
ATOM 924 N N . ASP A 1 114 ? -1.392 14.568 18.482 1.00 93.94 114 ASP A N 1
ATOM 925 C CA . ASP A 1 114 ? -1.419 15.926 19.040 1.00 93.94 114 ASP A CA 1
ATOM 926 C C . ASP A 1 114 ? -2.457 16.818 18.344 1.00 93.94 114 ASP A C 1
ATOM 928 O O . ASP A 1 114 ? -3.155 17.586 19.001 1.00 93.94 114 ASP A O 1
ATOM 932 N N . ASP A 1 115 ? -2.582 16.698 17.020 1.00 93.94 115 ASP A N 1
ATOM 933 C CA . ASP A 1 115 ? -3.471 17.532 16.210 1.00 93.94 115 ASP A CA 1
ATOM 934 C C . ASP A 1 115 ? -4.947 17.105 16.319 1.00 93.94 115 ASP A C 1
ATOM 936 O O . ASP A 1 115 ? -5.836 17.943 16.143 1.00 93.94 115 ASP A O 1
ATOM 940 N N . TRP A 1 116 ? -5.236 15.811 16.529 1.00 94.12 116 TRP A N 1
ATOM 941 C CA . TRP A 1 116 ? -6.595 15.260 16.367 1.00 94.12 116 TRP A CA 1
ATOM 942 C C . TRP A 1 116 ? -7.211 14.629 17.612 1.00 94.12 116 TRP A C 1
ATOM 944 O O . TRP A 1 116 ? -8.423 14.414 17.617 1.00 94.12 116 TRP A O 1
ATOM 954 N N . LEU A 1 117 ? -6.426 14.322 18.645 1.00 93.44 117 LEU A N 1
ATOM 955 C CA . LEU A 1 117 ? -6.960 13.790 19.896 1.00 93.44 117 LEU A CA 1
ATOM 956 C C . LEU A 1 117 ? -6.980 14.879 20.961 1.00 93.44 117 LEU A C 1
ATOM 958 O O . LEU A 1 117 ? -6.015 15.628 21.110 1.00 93.44 117 LEU A O 1
ATOM 962 N N . GLU A 1 118 ? -8.033 14.892 21.775 1.00 90.00 118 GLU A N 1
ATOM 963 C CA . GLU A 1 118 ? -8.100 15.772 22.943 1.00 90.00 118 GLU A CA 1
ATOM 964 C C . GLU A 1 118 ? -6.858 15.600 23.834 1.00 90.00 118 GLU A C 1
ATOM 966 O O . GLU A 1 118 ? -6.340 14.479 23.959 1.00 90.00 118 GLU A O 1
ATOM 971 N N . PRO A 1 119 ? -6.347 16.674 24.457 1.00 90.00 119 PRO A N 1
ATOM 972 C CA . PRO A 1 119 ? -5.213 16.574 25.364 1.00 90.00 119 PRO A CA 1
ATOM 973 C C . PRO A 1 119 ? -5.481 15.605 26.524 1.00 90.00 119 PRO A C 1
ATOM 975 O O . PRO A 1 119 ? -6.575 15.566 27.083 1.00 90.00 119 PRO A O 1
ATOM 978 N N . GLY A 1 120 ? -4.450 14.862 26.935 1.00 90.12 120 GLY A N 1
ATOM 979 C CA . GLY A 1 120 ? -4.507 13.970 28.097 1.00 90.12 120 GLY A CA 1
ATOM 980 C C . GLY A 1 120 ? -4.652 12.488 27.749 1.00 90.12 120 GLY A C 1
ATOM 981 O O . GLY A 1 120 ? -4.173 12.026 26.711 1.00 90.12 120 GLY A O 1
ATOM 982 N N . ALA A 1 121 ? -5.254 11.726 28.664 1.00 91.44 121 ALA A N 1
ATOM 983 C CA . ALA A 1 121 ? -5.409 10.282 28.521 1.00 91.44 121 ALA A CA 1
ATOM 984 C C . ALA A 1 121 ? -6.315 9.946 27.330 1.00 91.44 121 ALA A C 1
ATOM 986 O O . ALA A 1 121 ? -7.374 10.547 27.152 1.00 91.44 121 ALA A O 1
ATOM 987 N N . HIS A 1 122 ? -5.893 8.987 26.511 1.00 94.69 122 HIS A N 1
ATOM 988 C CA . HIS A 1 122 ? -6.682 8.501 25.389 1.00 94.69 122 HIS A CA 1
ATOM 989 C C . HIS A 1 122 ? -6.277 7.054 25.075 1.00 94.69 122 HIS A C 1
ATOM 991 O O . HIS A 1 122 ? -5.080 6.823 24.902 1.00 94.69 122 HIS A O 1
ATOM 997 N N . PRO A 1 123 ? -7.226 6.113 24.886 1.00 95.12 123 PRO A N 1
ATOM 998 C CA . PRO A 1 123 ? -6.920 4.692 24.678 1.00 95.12 123 PRO A CA 1
ATOM 999 C C . PRO A 1 123 ? -5.886 4.419 23.578 1.00 95.12 123 PRO A C 1
ATOM 1001 O O . PRO A 1 123 ? -4.997 3.587 23.720 1.00 95.12 123 PRO A O 1
ATOM 1004 N N . PHE A 1 124 ? -5.958 5.168 22.472 1.00 95.38 124 PHE A N 1
ATOM 1005 C CA . PHE A 1 124 ? -4.973 5.052 21.393 1.00 95.38 124 PHE A CA 1
ATOM 1006 C C . PHE A 1 124 ? -3.540 5.404 21.826 1.00 95.38 124 PHE A C 1
ATOM 1008 O O . PHE A 1 124 ? -2.603 4.772 21.348 1.00 95.38 124 PHE A O 1
ATOM 1015 N N . ARG A 1 125 ? -3.349 6.396 22.712 1.00 94.56 125 ARG A N 1
ATOM 1016 C CA . ARG A 1 125 ? -2.013 6.773 23.204 1.00 94.56 125 ARG A CA 1
ATOM 1017 C C . ARG A 1 125 ? -1.403 5.630 24.012 1.00 94.56 125 ARG A C 1
ATOM 1019 O O . ARG A 1 125 ? -0.225 5.335 23.826 1.00 94.56 125 ARG A O 1
ATOM 1026 N N . ASP A 1 126 ? -2.214 4.960 24.827 1.00 94.50 126 ASP A N 1
ATOM 1027 C CA . ASP A 1 126 ? -1.785 3.819 25.638 1.00 94.50 126 ASP A CA 1
ATOM 1028 C C . ASP A 1 126 ? -1.402 2.625 24.749 1.00 94.50 126 ASP A C 1
ATOM 1030 O O . ASP A 1 126 ? -0.287 2.109 24.845 1.00 94.50 126 ASP A O 1
ATOM 1034 N N . LEU A 1 127 ? -2.268 2.269 23.792 1.00 95.38 127 LEU A N 1
ATOM 1035 C CA . LEU A 1 127 ? -2.005 1.198 22.822 1.00 95.38 127 LEU A CA 1
ATOM 1036 C C . LEU A 1 127 ? -0.774 1.483 21.953 1.00 95.38 127 LEU A C 1
ATOM 1038 O O . LEU A 1 127 ? 0.014 0.583 21.663 1.00 95.38 127 LEU A O 1
ATOM 1042 N N . TYR A 1 128 ? -0.585 2.733 21.531 1.00 95.62 128 TYR A N 1
ATOM 1043 C CA . TYR A 1 128 ? 0.577 3.122 20.740 1.00 95.62 128 TYR A CA 1
ATOM 1044 C C . TYR A 1 128 ? 1.873 3.084 21.562 1.00 95.62 128 TYR A C 1
ATOM 1046 O O . TYR A 1 128 ? 2.898 2.616 21.066 1.00 95.62 128 TYR A O 1
ATOM 1054 N N . ALA A 1 129 ? 1.840 3.517 22.826 1.00 94.81 129 ALA A N 1
ATOM 1055 C CA . ALA A 1 129 ? 2.989 3.421 23.724 1.00 94.81 129 ALA A CA 1
ATOM 1056 C C . ALA A 1 129 ? 3.390 1.957 23.978 1.00 94.81 129 ALA A C 1
ATOM 1058 O O . ALA A 1 129 ? 4.578 1.620 23.938 1.00 94.81 129 ALA A O 1
ATOM 1059 N N . GLU A 1 130 ? 2.408 1.074 24.175 1.00 95.38 130 GLU A N 1
ATOM 1060 C CA . GLU A 1 130 ? 2.644 -0.365 24.287 1.00 95.38 130 GLU A CA 1
ATOM 1061 C C . GLU A 1 130 ? 3.229 -0.945 22.992 1.00 95.38 130 GLU A C 1
ATOM 1063 O O . GLU A 1 130 ? 4.241 -1.653 23.035 1.00 95.38 130 GLU A O 1
ATOM 1068 N N . TYR A 1 131 ? 2.668 -0.578 21.836 1.00 95.19 131 TYR A N 1
ATOM 1069 C CA . TYR A 1 131 ? 3.201 -0.974 20.535 1.00 95.19 131 TYR A CA 1
ATOM 1070 C C . TYR A 1 131 ? 4.666 -0.556 20.362 1.00 95.19 131 TYR A C 1
ATOM 1072 O O . TYR A 1 131 ? 5.481 -1.388 19.978 1.00 95.19 131 TYR A O 1
ATOM 1080 N N . LEU A 1 132 ? 5.042 0.687 20.687 1.00 93.94 132 LEU A N 1
ATOM 1081 C CA . LEU A 1 132 ? 6.430 1.156 20.561 1.00 93.94 132 LEU A CA 1
ATOM 1082 C C . LEU A 1 132 ? 7.400 0.375 21.453 1.00 93.94 132 LEU A C 1
ATOM 1084 O O . LEU A 1 132 ? 8.516 0.058 21.028 1.00 93.94 132 LEU A O 1
ATOM 1088 N N . LYS A 1 133 ? 6.974 0.030 22.673 1.00 95.31 133 LYS A N 1
ATOM 1089 C CA . LYS A 1 133 ? 7.761 -0.816 23.574 1.00 95.31 133 LYS A CA 1
ATOM 1090 C C . LYS A 1 133 ? 7.987 -2.195 22.956 1.00 95.31 133 LYS A C 1
ATOM 1092 O O . LYS A 1 133 ? 9.127 -2.652 22.896 1.00 95.31 133 LYS A O 1
ATOM 1097 N N . LEU A 1 134 ? 6.925 -2.842 22.476 1.00 94.94 134 LEU A N 1
ATOM 1098 C CA . LEU A 1 134 ? 7.014 -4.154 21.833 1.00 94.94 134 LEU A CA 1
ATOM 1099 C C . LEU A 1 134 ? 7.838 -4.098 20.544 1.00 94.94 134 LEU A C 1
ATOM 1101 O O . LEU A 1 134 ? 8.669 -4.970 20.318 1.00 94.94 134 LEU A O 1
ATOM 1105 N N . HIS A 1 135 ? 7.652 -3.069 19.723 1.00 92.44 135 HIS A N 1
ATOM 1106 C CA . HIS A 1 135 ? 8.399 -2.861 18.487 1.00 92.44 135 HIS A CA 1
ATOM 1107 C C . HIS A 1 135 ? 9.905 -2.757 18.754 1.00 92.44 135 HIS A C 1
ATOM 1109 O O . HIS A 1 135 ? 10.685 -3.455 18.117 1.00 92.44 135 HIS A O 1
ATOM 1115 N N . THR A 1 136 ? 10.304 -1.976 19.764 1.00 92.19 136 THR A N 1
ATOM 1116 C CA . THR A 1 136 ? 11.714 -1.828 20.168 1.00 92.19 136 THR A CA 1
ATOM 1117 C C . THR A 1 136 ? 12.302 -3.142 20.682 1.00 92.19 136 THR A C 1
ATOM 1119 O O . THR A 1 136 ? 13.429 -3.493 20.347 1.00 92.19 136 THR A O 1
ATOM 1122 N N . LEU A 1 137 ? 11.541 -3.895 21.482 1.00 94.88 137 LEU A N 1
ATOM 1123 C CA . LEU A 1 137 ? 11.985 -5.195 21.994 1.00 94.88 137 LEU A CA 1
ATOM 1124 C C . LEU A 1 137 ? 12.150 -6.239 20.881 1.00 94.88 137 LEU A C 1
ATOM 1126 O O . LEU A 1 137 ? 13.050 -7.070 20.960 1.00 94.88 137 LEU A O 1
ATOM 1130 N N . ASN A 1 138 ? 11.298 -6.196 19.854 1.00 93.75 138 ASN A N 1
ATOM 1131 C CA . ASN A 1 138 ? 11.359 -7.119 18.719 1.00 93.75 138 ASN A CA 1
ATOM 1132 C C . ASN A 1 138 ? 12.454 -6.773 17.699 1.00 93.75 138 ASN A C 1
ATOM 1134 O O . ASN A 1 138 ? 12.746 -7.601 16.847 1.00 93.75 138 ASN A O 1
ATOM 1138 N N . ASP A 1 139 ? 13.070 -5.595 17.794 1.00 93.81 139 ASP A N 1
ATOM 1139 C CA . ASP A 1 139 ? 14.197 -5.175 16.952 1.00 93.81 139 ASP A CA 1
ATOM 1140 C C . ASP A 1 139 ? 15.543 -5.253 17.700 1.00 93.81 139 ASP A C 1
ATOM 1142 O O . ASP A 1 139 ? 16.514 -4.581 17.358 1.00 93.81 139 ASP A O 1
ATOM 1146 N N . ILE A 1 140 ? 15.623 -6.064 18.762 1.00 92.44 140 ILE A N 1
ATOM 1147 C CA . ILE A 1 140 ? 16.836 -6.193 19.587 1.00 92.44 140 ILE A CA 1
ATOM 1148 C C . ILE A 1 140 ? 18.037 -6.755 18.810 1.00 92.44 140 ILE A C 1
ATOM 1150 O O . ILE A 1 140 ? 19.186 -6.479 19.154 1.00 92.44 140 ILE A O 1
ATOM 1154 N N . ASP A 1 141 ? 17.779 -7.536 17.762 1.00 94.31 141 ASP A N 1
ATOM 1155 C CA . ASP A 1 141 ? 18.791 -8.057 16.842 1.00 94.31 141 ASP A CA 1
ATOM 1156 C C . ASP A 1 141 ? 19.189 -7.041 15.753 1.00 94.31 141 ASP A C 1
ATOM 1158 O O . ASP A 1 141 ? 20.108 -7.298 14.971 1.00 94.31 141 ASP A O 1
ATO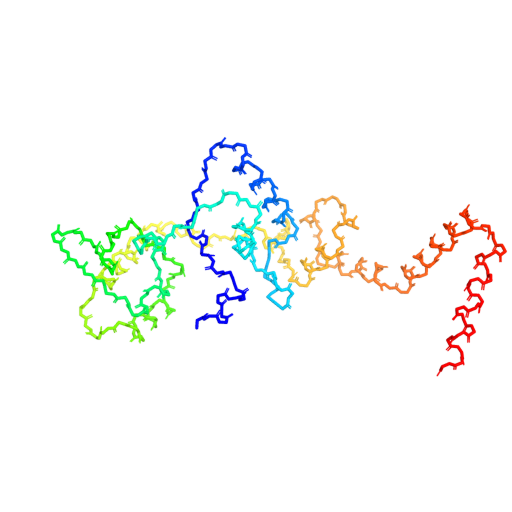M 1162 N N . GLY A 1 142 ? 18.530 -5.878 15.719 1.00 93.12 142 GLY A N 1
ATOM 1163 C CA . GLY A 1 142 ? 18.767 -4.806 14.763 1.00 93.12 142 GLY A CA 1
ATOM 1164 C C . GLY A 1 142 ? 18.362 -5.164 13.336 1.00 93.12 142 GLY A C 1
ATOM 1165 O O . GLY A 1 142 ? 18.938 -4.613 12.390 1.00 93.12 142 GLY A O 1
ATOM 1166 N N . ILE A 1 143 ? 17.412 -6.087 13.141 1.00 90.75 143 ILE A N 1
ATOM 1167 C CA . ILE A 1 143 ? 16.943 -6.477 11.807 1.00 90.75 143 ILE A CA 1
ATOM 1168 C C . ILE A 1 143 ? 16.407 -5.283 11.002 1.00 90.75 143 ILE A C 1
ATOM 1170 O O . ILE A 1 143 ? 16.561 -5.257 9.775 1.00 90.75 143 ILE A O 1
ATOM 1174 N N . SER A 1 144 ? 15.861 -4.254 11.655 1.00 89.12 144 SER A N 1
ATOM 1175 C CA . SER A 1 144 ? 15.422 -3.009 11.010 1.00 89.12 144 SER A CA 1
ATOM 1176 C C . SER A 1 144 ? 16.558 -2.257 10.304 1.00 89.12 144 SER A C 1
ATOM 1178 O O . SER A 1 144 ? 16.315 -1.511 9.353 1.00 89.12 144 SER A O 1
ATOM 1180 N N . HIS A 1 145 ? 17.810 -2.480 10.715 1.00 90.12 145 HIS A N 1
ATOM 1181 C CA . HIS A 1 145 ? 19.008 -1.901 10.104 1.00 90.12 145 HIS A CA 1
ATOM 1182 C C . HIS A 1 145 ? 19.578 -2.752 8.964 1.00 90.12 145 HIS A C 1
ATOM 1184 O O . HIS A 1 145 ? 20.582 -2.373 8.347 1.00 90.12 145 HIS A O 1
ATOM 1190 N N . SER A 1 146 ? 18.959 -3.898 8.662 1.00 89.25 146 SER A N 1
ATOM 1191 C CA . SER A 1 146 ? 19.379 -4.745 7.552 1.00 89.25 146 SER A CA 1
ATOM 1192 C C . SER A 1 146 ? 19.327 -3.980 6.226 1.00 89.25 146 SER A C 1
ATOM 1194 O O . SER A 1 146 ? 18.410 -3.212 5.923 1.00 89.25 146 SER A O 1
ATOM 1196 N N . GLN A 1 147 ? 20.360 -4.163 5.405 1.00 85.25 147 GLN A N 1
ATOM 1197 C CA . GLN A 1 147 ? 20.426 -3.470 4.126 1.00 85.25 147 GLN A CA 1
ATOM 1198 C C . GLN A 1 147 ? 19.446 -4.092 3.134 1.00 85.25 147 GLN A C 1
ATOM 1200 O O . GLN A 1 147 ? 19.585 -5.249 2.738 1.00 85.25 147 GLN A O 1
ATOM 1205 N N . TRP A 1 148 ? 18.505 -3.284 2.648 1.00 87.88 148 TRP A N 1
ATOM 1206 C CA . TRP A 1 148 ? 17.636 -3.670 1.543 1.00 87.88 148 TRP A CA 1
ATOM 1207 C C . TRP A 1 148 ? 18.465 -4.017 0.298 1.00 87.88 148 TRP A C 1
ATOM 1209 O O . TRP A 1 148 ? 19.191 -3.173 -0.227 1.00 87.88 148 TRP A O 1
ATOM 1219 N N . SER A 1 149 ? 18.373 -5.252 -0.195 1.00 86.25 149 SER A N 1
ATOM 1220 C CA . SER A 1 149 ? 19.256 -5.755 -1.259 1.00 86.25 149 SER A CA 1
ATOM 1221 C C . SER A 1 149 ? 18.902 -5.212 -2.648 1.00 86.25 149 SER A C 1
ATOM 1223 O O . SER A 1 149 ? 19.792 -4.883 -3.431 1.00 86.25 149 SER A O 1
ATOM 1225 N N . TYR A 1 150 ? 17.615 -5.011 -2.944 1.00 91.38 150 TYR A N 1
ATOM 1226 C CA . TYR A 1 150 ? 17.144 -4.570 -4.267 1.00 91.38 150 TYR A CA 1
ATOM 1227 C C . TYR A 1 150 ? 17.433 -3.093 -4.591 1.00 91.38 150 TYR A C 1
ATOM 1229 O O . TYR A 1 150 ? 17.112 -2.630 -5.689 1.00 91.38 150 TYR A O 1
ATOM 1237 N N . GLN A 1 151 ? 18.040 -2.333 -3.672 1.00 93.06 151 GLN A N 1
ATOM 1238 C CA . GLN A 1 151 ? 18.554 -0.991 -3.983 1.00 93.06 151 GLN A CA 1
ATOM 1239 C C . GLN A 1 151 ? 19.954 -1.006 -4.607 1.00 93.06 151 GLN A C 1
ATOM 1241 O O . GLN A 1 151 ? 20.392 0.033 -5.103 1.00 93.06 151 GLN A O 1
ATOM 1246 N N . ASN A 1 152 ? 20.647 -2.149 -4.594 1.00 95.12 152 ASN A N 1
ATOM 1247 C CA . ASN A 1 152 ? 22.043 -2.271 -4.999 1.00 95.12 152 ASN A CA 1
ATOM 1248 C C . ASN A 1 152 ? 22.215 -3.276 -6.147 1.00 95.12 152 ASN A C 1
ATOM 1250 O O . ASN A 1 152 ? 21.457 -4.232 -6.288 1.00 95.12 152 ASN A O 1
ATOM 1254 N N . TYR A 1 153 ? 23.234 -3.062 -6.978 1.00 96.00 153 TYR A N 1
ATOM 1255 C CA . TYR A 1 153 ? 23.753 -4.086 -7.887 1.00 96.00 153 TYR A CA 1
ATOM 1256 C C . TYR A 1 153 ? 24.437 -5.203 -7.083 1.00 96.00 153 TYR A C 1
ATOM 1258 O O . TYR A 1 153 ? 24.800 -5.002 -5.925 1.00 96.00 153 TYR A O 1
ATOM 1266 N N . LEU A 1 154 ? 24.718 -6.348 -7.716 1.00 95.12 154 LEU A N 1
ATOM 1267 C CA . LEU A 1 154 ? 25.418 -7.469 -7.063 1.00 95.12 154 LEU A CA 1
ATOM 1268 C C . LEU A 1 154 ? 26.810 -7.093 -6.525 1.00 95.12 154 LEU A C 1
ATOM 1270 O O . LEU A 1 154 ? 27.321 -7.736 -5.619 1.00 95.12 154 LEU A O 1
ATOM 1274 N N . ASN A 1 155 ? 27.418 -6.029 -7.056 1.00 93.00 155 ASN A N 1
ATOM 1275 C CA . ASN A 1 155 ? 28.687 -5.483 -6.568 1.00 93.00 155 ASN A CA 1
ATOM 1276 C C . ASN A 1 155 ? 28.535 -4.477 -5.407 1.00 93.00 155 ASN A C 1
ATOM 1278 O O . ASN A 1 155 ? 29.483 -3.752 -5.107 1.00 93.00 155 ASN A O 1
ATOM 1282 N N . GLY A 1 156 ? 27.343 -4.359 -4.814 1.00 93.06 156 GLY A N 1
ATOM 1283 C CA . GLY A 1 156 ? 27.045 -3.480 -3.681 1.00 93.06 156 GLY A CA 1
ATOM 1284 C C . GLY A 1 156 ? 26.827 -2.004 -4.031 1.00 93.06 156 GLY A C 1
ATOM 1285 O O . GLY A 1 156 ? 26.415 -1.231 -3.170 1.00 93.06 156 GLY A O 1
ATOM 1286 N N . LYS A 1 157 ? 27.057 -1.570 -5.279 1.00 94.69 157 LYS A N 1
ATOM 1287 C CA . LYS A 1 157 ? 26.819 -0.169 -5.669 1.00 94.69 157 LYS A CA 1
ATOM 1288 C C . LYS A 1 157 ? 25.325 0.123 -5.776 1.00 94.69 157 LYS A C 1
ATOM 1290 O O . LYS A 1 157 ? 24.587 -0.640 -6.392 1.00 94.69 157 LYS A O 1
ATOM 1295 N N . GLN A 1 158 ? 24.904 1.290 -5.299 1.00 95.69 158 GLN A N 1
ATOM 1296 C CA . GLN A 1 158 ? 23.507 1.712 -5.366 1.00 95.69 158 GLN A CA 1
ATOM 1297 C C . GLN A 1 158 ? 23.011 1.939 -6.806 1.00 95.69 158 GLN A C 1
ATOM 1299 O O . GLN A 1 158 ? 23.685 2.543 -7.658 1.00 95.69 158 GLN A O 1
ATOM 1304 N N . ILE A 1 159 ? 21.786 1.487 -7.069 1.00 96.19 159 ILE A N 1
ATOM 1305 C CA . ILE A 1 159 ? 21.048 1.716 -8.309 1.00 96.19 159 ILE A CA 1
ATOM 1306 C C . ILE A 1 159 ? 20.411 3.104 -8.234 1.00 96.19 159 ILE A C 1
ATOM 1308 O O . ILE A 1 159 ? 19.533 3.370 -7.415 1.00 96.19 159 ILE A O 1
ATOM 1312 N N . ARG A 1 160 ? 20.825 4.012 -9.122 1.00 95.69 160 ARG A N 1
ATOM 1313 C CA . ARG A 1 160 ? 20.275 5.376 -9.148 1.00 95.69 160 ARG A CA 1
ATOM 1314 C C . ARG A 1 160 ? 18.799 5.356 -9.545 1.00 95.69 160 ARG A C 1
ATOM 1316 O O . ARG A 1 160 ? 18.427 4.670 -10.496 1.00 95.69 160 ARG A O 1
ATOM 1323 N N . LEU A 1 161 ? 17.982 6.209 -8.923 1.00 92.88 161 LEU A N 1
ATOM 1324 C CA . LEU A 1 161 ? 16.552 6.335 -9.245 1.00 92.88 161 LEU A CA 1
ATOM 1325 C C . LEU A 1 161 ? 16.302 6.545 -10.749 1.00 92.88 161 LEU A C 1
ATOM 1327 O O . LEU A 1 161 ? 15.492 5.847 -11.351 1.00 92.88 161 LEU A O 1
ATOM 1331 N N . ARG A 1 162 ? 17.077 7.427 -11.396 1.00 93.44 162 ARG A N 1
ATOM 1332 C CA . ARG A 1 162 ? 16.985 7.666 -12.848 1.00 93.44 162 ARG A CA 1
ATOM 1333 C C . ARG A 1 162 ? 17.202 6.396 -13.679 1.00 93.44 162 ARG A C 1
ATOM 1335 O O . ARG A 1 162 ? 16.560 6.240 -14.713 1.00 93.44 162 ARG A O 1
ATOM 1342 N N . VAL A 1 163 ? 18.081 5.493 -13.243 1.00 95.19 163 VAL A N 1
ATOM 1343 C CA . VAL A 1 163 ? 18.320 4.211 -13.924 1.00 95.19 163 VAL A CA 1
ATOM 1344 C C . VAL A 1 163 ? 17.120 3.283 -13.769 1.00 95.19 163 VAL A C 1
ATOM 1346 O O . VAL A 1 163 ? 16.713 2.684 -14.761 1.00 95.19 163 VAL A O 1
ATOM 1349 N N . ARG A 1 164 ? 16.489 3.238 -12.587 1.00 93.25 164 ARG A N 1
ATOM 1350 C CA . ARG A 1 164 ? 15.226 2.501 -12.381 1.00 93.25 164 ARG A CA 1
ATOM 1351 C C . ARG A 1 164 ? 14.144 2.998 -13.348 1.00 93.25 164 ARG A C 1
ATOM 1353 O O . ARG A 1 164 ? 13.479 2.191 -13.992 1.00 93.25 164 ARG A O 1
ATOM 1360 N N . CYS A 1 165 ? 14.035 4.317 -13.534 1.00 92.12 165 CYS A N 1
ATOM 1361 C CA . CYS A 1 165 ? 13.100 4.916 -14.491 1.00 92.12 165 CYS A CA 1
ATOM 1362 C C . CYS A 1 165 ? 13.431 4.575 -15.957 1.00 92.12 165 CYS A C 1
ATOM 1364 O O . CYS A 1 165 ? 12.523 4.281 -16.731 1.00 92.12 165 CYS A O 1
ATOM 1366 N N . ILE A 1 166 ? 14.710 4.605 -16.351 1.00 93.12 166 ILE A N 1
ATOM 1367 C CA . ILE A 1 166 ? 15.162 4.205 -17.698 1.00 93.12 166 ILE A CA 1
ATOM 1368 C C . ILE A 1 166 ? 14.822 2.740 -17.966 1.00 93.12 166 ILE A C 1
ATOM 1370 O O . ILE A 1 166 ? 14.261 2.423 -19.013 1.00 93.12 166 ILE A O 1
ATOM 1374 N N . TYR A 1 167 ? 15.169 1.864 -17.022 1.00 92.31 167 TYR A N 1
ATOM 1375 C CA . TYR A 1 167 ? 14.936 0.431 -17.133 1.00 92.31 167 TYR A CA 1
ATOM 1376 C C . TYR A 1 167 ? 13.452 0.141 -17.345 1.00 92.31 167 TYR A C 1
ATOM 1378 O O . TYR A 1 167 ? 13.086 -0.500 -18.323 1.00 92.31 167 TYR A O 1
ATOM 1386 N N . ARG A 1 168 ? 12.593 0.732 -16.509 1.00 90.31 168 ARG A N 1
ATOM 1387 C CA . ARG A 1 168 ? 11.135 0.622 -16.617 1.00 90.31 168 ARG A CA 1
ATOM 1388 C C . ARG A 1 168 ? 10.595 1.078 -17.977 1.00 90.31 168 ARG A C 1
ATOM 1390 O O . ARG A 1 168 ? 9.785 0.382 -18.574 1.00 90.31 168 ARG A O 1
ATOM 1397 N N . LYS A 1 169 ? 11.045 2.231 -18.487 1.00 89.00 169 LYS A N 1
ATOM 1398 C CA . LYS A 1 169 ? 10.579 2.784 -19.777 1.00 89.00 169 LYS A CA 1
ATOM 1399 C C . LYS A 1 169 ? 10.997 1.951 -20.990 1.00 89.00 169 LYS A C 1
ATOM 1401 O O . LYS A 1 169 ? 10.411 2.097 -22.061 1.00 89.00 169 LYS A O 1
ATOM 1406 N N . HIS A 1 170 ? 12.023 1.119 -20.845 1.00 89.19 170 HIS A N 1
ATOM 1407 C CA . HIS A 1 1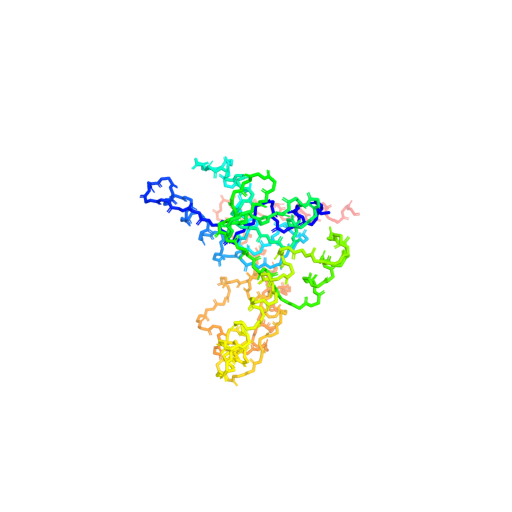70 ? 12.612 0.352 -21.937 1.00 89.19 170 HIS A CA 1
ATOM 1408 C C . HIS A 1 170 ? 12.823 -1.114 -21.550 1.00 89.19 170 HIS A C 1
ATOM 1410 O O . HIS A 1 170 ? 13.823 -1.706 -21.952 1.00 89.19 170 HIS A O 1
ATOM 1416 N N . LEU A 1 171 ? 11.893 -1.692 -20.781 1.00 86.69 171 LEU A N 1
ATOM 1417 C CA . LEU A 1 171 ? 12.013 -3.039 -20.213 1.00 86.69 171 LEU A CA 1
ATOM 1418 C C . LEU A 1 171 ? 12.387 -4.081 -21.280 1.00 86.69 171 LEU A C 1
ATOM 1420 O O . LEU A 1 171 ? 13.363 -4.805 -21.126 1.00 86.69 171 LEU A O 1
ATOM 1424 N N . GLU A 1 172 ? 11.698 -4.057 -22.422 1.00 86.25 172 GLU A N 1
ATOM 1425 C CA . GLU A 1 172 ? 11.930 -4.964 -23.558 1.00 86.25 172 GLU A CA 1
ATOM 1426 C C . GLU A 1 172 ? 13.318 -4.811 -24.210 1.00 86.25 172 GLU A C 1
ATOM 1428 O O . GLU A 1 172 ? 13.811 -5.714 -24.886 1.00 86.25 172 GLU A O 1
ATOM 1433 N N . SER A 1 173 ? 13.963 -3.653 -24.035 1.00 86.81 173 SER A N 1
ATOM 1434 C CA . SER A 1 173 ? 15.272 -3.349 -24.627 1.00 86.81 173 SER A CA 1
ATOM 1435 C C . SER A 1 173 ? 16.450 -3.846 -23.786 1.00 86.81 173 SER A C 1
ATOM 1437 O O . SER A 1 173 ? 17.597 -3.772 -24.242 1.00 86.81 173 SER A O 1
ATOM 1439 N N . PHE A 1 174 ? 16.198 -4.334 -22.570 1.00 88.25 174 PHE A N 1
ATOM 1440 C CA . PHE A 1 174 ? 17.221 -4.862 -21.676 1.00 88.25 174 PHE A CA 1
ATOM 1441 C C . PHE A 1 174 ? 17.022 -6.366 -21.482 1.00 88.25 174 PHE A C 1
ATOM 1443 O O . PHE A 1 174 ? 15.924 -6.830 -21.216 1.00 88.25 174 PHE A O 1
ATOM 1450 N N . GLN A 1 175 ? 18.105 -7.125 -21.635 1.00 87.38 175 GLN A N 1
ATOM 1451 C CA . GLN A 1 175 ? 18.112 -8.585 -21.549 1.00 87.38 175 GLN A CA 1
ATOM 1452 C C . GLN A 1 175 ? 19.088 -9.040 -20.459 1.00 87.38 175 GLN A C 1
ATOM 1454 O O . GLN A 1 175 ? 20.100 -8.372 -20.205 1.00 87.38 175 GLN A O 1
ATOM 1459 N N . GLY A 1 176 ? 18.794 -10.192 -19.855 1.00 92.69 176 GLY A N 1
ATOM 1460 C CA . GLY A 1 176 ? 19.568 -10.775 -18.759 1.00 92.69 176 GLY A CA 1
ATOM 1461 C C . GLY A 1 176 ? 19.338 -10.096 -17.406 1.00 92.69 176 GLY A C 1
ATOM 1462 O O . GLY A 1 176 ? 18.481 -9.225 -17.260 1.00 92.69 176 GLY A O 1
ATOM 1463 N N . ASN A 1 177 ? 20.127 -10.502 -16.410 1.00 93.81 177 ASN A N 1
ATOM 1464 C CA . ASN A 1 177 ? 20.017 -10.006 -15.043 1.00 93.81 177 ASN A CA 1
ATOM 1465 C C . ASN A 1 177 ? 20.446 -8.521 -14.947 1.00 93.81 177 ASN A C 1
ATOM 1467 O O . ASN A 1 177 ? 21.615 -8.200 -15.204 1.00 93.81 177 ASN A O 1
ATOM 1471 N N . PRO A 1 178 ? 19.546 -7.586 -14.576 1.00 94.50 178 PRO A N 1
ATOM 1472 C CA . PRO A 1 178 ? 19.885 -6.167 -14.485 1.00 94.50 178 PRO A CA 1
ATOM 1473 C C . PRO A 1 178 ? 20.825 -5.848 -13.313 1.00 94.50 178 PRO A C 1
ATOM 1475 O O . PRO A 1 178 ? 21.547 -4.850 -13.372 1.00 94.50 178 PRO A O 1
ATOM 1478 N N . PHE A 1 179 ? 20.867 -6.697 -12.281 1.00 95.75 179 PHE A N 1
ATOM 1479 C CA . PHE A 1 179 ? 21.686 -6.490 -11.084 1.00 95.75 179 PHE A CA 1
ATOM 1480 C C . PHE A 1 179 ? 23.178 -6.795 -11.307 1.00 95.75 179 PHE A C 1
ATOM 1482 O O . PHE A 1 179 ? 24.014 -6.304 -10.554 1.00 95.75 179 PHE A O 1
ATOM 1489 N N . GLU A 1 180 ? 23.533 -7.523 -12.370 1.00 96.44 180 GLU A N 1
ATOM 1490 C CA . GLU A 1 180 ? 24.924 -7.752 -12.812 1.00 96.44 180 GLU A CA 1
ATOM 1491 C C . GLU A 1 180 ? 25.516 -6.563 -13.585 1.00 96.44 180 GLU A C 1
ATOM 1493 O O . GLU A 1 180 ? 26.695 -6.556 -13.946 1.00 96.44 180 GLU A O 1
ATOM 1498 N N . LYS A 1 181 ? 24.690 -5.566 -13.915 1.00 95.38 181 LYS A N 1
ATOM 1499 C CA . LYS A 1 181 ? 25.105 -4.400 -14.697 1.00 95.38 181 LYS A CA 1
ATOM 1500 C C . LYS A 1 181 ? 25.589 -3.281 -13.769 1.00 95.38 181 LYS A C 1
ATOM 1502 O O . LYS A 1 181 ? 26.068 -3.498 -12.660 1.00 95.38 181 LYS A O 1
ATOM 1507 N N . ASN A 1 182 ? 25.534 -2.049 -14.261 1.00 96.06 182 ASN A N 1
ATOM 1508 C CA . ASN A 1 182 ? 25.856 -0.855 -13.496 1.00 96.06 182 ASN A CA 1
ATOM 1509 C C . ASN A 1 182 ? 25.092 0.348 -14.059 1.00 96.06 182 ASN A C 1
ATOM 1511 O O . ASN A 1 182 ? 24.520 0.292 -15.149 1.00 96.06 182 ASN A O 1
ATOM 1515 N N . ASN A 1 183 ? 25.133 1.472 -13.342 1.00 96.19 183 ASN A N 1
ATOM 1516 C CA . ASN A 1 183 ? 24.417 2.679 -13.754 1.00 96.19 183 ASN A CA 1
ATOM 1517 C C . ASN A 1 183 ? 24.829 3.171 -15.159 1.00 96.19 183 ASN A C 1
ATOM 1519 O O . ASN A 1 183 ? 23.975 3.640 -15.910 1.00 96.19 183 ASN A O 1
ATOM 1523 N N . MET A 1 184 ? 26.110 3.057 -15.536 1.00 94.62 184 MET A N 1
ATOM 1524 C CA . MET A 1 184 ? 26.612 3.535 -16.832 1.00 94.62 184 MET A CA 1
ATOM 1525 C C . MET A 1 184 ? 26.025 2.744 -18.004 1.00 94.62 184 MET A C 1
ATOM 1527 O O . MET A 1 184 ? 25.611 3.340 -18.996 1.00 94.62 184 MET A O 1
ATOM 1531 N N . TYR A 1 185 ? 25.912 1.420 -17.862 1.00 94.19 185 TYR A N 1
ATOM 1532 C CA . TYR A 1 185 ? 25.329 0.537 -18.875 1.00 94.19 185 TYR A CA 1
ATOM 1533 C C . TYR A 1 185 ? 23.938 1.010 -19.328 1.00 94.19 185 TYR A C 1
ATOM 1535 O O . TYR A 1 185 ? 23.684 1.160 -20.526 1.00 94.19 185 TYR A O 1
ATOM 1543 N N . PHE A 1 186 ? 23.049 1.295 -18.373 1.00 94.75 186 PHE A N 1
ATOM 1544 C CA . PHE A 1 186 ? 21.683 1.728 -18.673 1.00 94.75 186 PHE A CA 1
ATOM 1545 C C . PHE A 1 186 ? 21.630 3.151 -19.231 1.00 94.75 186 PHE A C 1
ATOM 1547 O O . PHE A 1 186 ? 20.874 3.408 -20.167 1.00 94.75 186 PHE A O 1
ATOM 1554 N N . MET A 1 187 ? 22.447 4.071 -18.708 1.00 91.44 187 MET A N 1
ATOM 1555 C CA . MET A 1 187 ? 22.485 5.457 -19.187 1.00 91.44 187 MET A CA 1
ATOM 1556 C C . MET A 1 187 ? 22.935 5.547 -20.652 1.00 91.44 187 MET A C 1
ATOM 1558 O O . MET A 1 187 ? 22.265 6.199 -21.453 1.00 91.44 187 MET A O 1
ATOM 1562 N N . VAL A 1 188 ? 24.014 4.848 -21.024 1.00 88.38 188 VAL A N 1
ATOM 1563 C CA . VAL A 1 188 ? 24.531 4.841 -22.405 1.00 88.38 188 VAL A CA 1
ATOM 1564 C C . VAL A 1 188 ? 23.520 4.207 -23.360 1.00 88.38 188 VAL A C 1
ATOM 1566 O O . VAL A 1 188 ? 23.184 4.792 -24.389 1.00 88.38 188 VAL A O 1
ATOM 1569 N N . ARG A 1 189 ? 22.959 3.042 -23.010 1.00 85.38 189 ARG A N 1
ATOM 1570 C CA . ARG A 1 189 ? 21.969 2.376 -23.871 1.00 85.38 189 ARG A CA 1
ATOM 1571 C C . ARG A 1 189 ? 20.678 3.174 -24.017 1.00 85.38 189 ARG A C 1
ATOM 1573 O O . ARG A 1 189 ? 20.117 3.197 -25.108 1.00 85.38 189 ARG A O 1
ATOM 1580 N N . SER A 1 190 ? 20.231 3.873 -22.975 1.00 84.44 190 SER A N 1
ATOM 1581 C CA . SER A 1 190 ? 19.073 4.771 -23.065 1.00 84.44 190 SER A CA 1
ATOM 1582 C C . SER A 1 190 ? 19.279 5.877 -24.098 1.00 84.44 190 SER A C 1
ATOM 1584 O O . SER A 1 190 ? 18.335 6.208 -24.819 1.00 84.44 190 SER A O 1
ATOM 1586 N N . ALA A 1 191 ? 20.493 6.430 -24.191 1.00 76.75 191 ALA A N 1
ATOM 1587 C CA . ALA A 1 191 ? 20.833 7.437 -25.193 1.00 76.75 191 ALA A CA 1
ATOM 1588 C C . ALA A 1 191 ? 20.778 6.855 -26.614 1.00 76.75 191 ALA A C 1
ATOM 1590 O O . ALA A 1 191 ? 20.271 7.505 -27.523 1.00 76.75 191 ALA A O 1
ATOM 1591 N N . CYS A 1 192 ? 21.194 5.600 -26.806 1.00 71.69 192 CYS A N 1
ATOM 1592 C CA . CYS A 1 192 ? 21.041 4.905 -28.088 1.00 71.69 192 CYS A CA 1
ATOM 1593 C C . CYS A 1 192 ? 19.570 4.595 -28.428 1.00 71.69 192 CYS A C 1
ATOM 1595 O O . CYS A 1 192 ? 19.176 4.699 -29.587 1.00 71.69 192 CYS A O 1
ATOM 1597 N N . ILE A 1 193 ? 18.749 4.241 -27.431 1.00 70.69 193 ILE A N 1
ATOM 1598 C CA . ILE A 1 193 ? 17.313 3.946 -27.603 1.00 70.69 193 ILE A CA 1
ATOM 1599 C C . ILE A 1 193 ? 16.511 5.219 -27.910 1.00 70.69 193 ILE A C 1
ATOM 1601 O O . ILE A 1 193 ? 15.545 5.171 -28.670 1.00 70.69 193 ILE A O 1
ATOM 1605 N N . SER A 1 194 ? 16.908 6.360 -27.348 1.00 62.78 194 SER A N 1
ATOM 1606 C CA . SER A 1 194 ? 16.184 7.636 -27.473 1.00 62.78 194 SER A CA 1
ATOM 1607 C C . SER A 1 194 ? 16.801 8.600 -28.493 1.00 62.78 194 SER A C 1
ATOM 1609 O O . SER A 1 194 ? 16.221 9.644 -28.777 1.00 62.78 194 SER A O 1
ATOM 1611 N N . GLY A 1 195 ? 17.980 8.280 -29.027 1.00 58.97 195 GLY A N 1
ATOM 1612 C CA . GLY A 1 195 ? 18.740 9.153 -29.916 1.00 58.97 195 GLY A CA 1
ATOM 1613 C C . GLY A 1 195 ? 18.223 9.188 -31.362 1.00 58.97 195 GLY A C 1
ATOM 1614 O O . GLY A 1 195 ? 17.414 8.350 -31.766 1.00 58.97 195 GLY A O 1
ATOM 1615 N N . PRO A 1 196 ? 18.735 10.114 -32.195 1.00 55.91 196 PRO A N 1
ATOM 1616 C CA . PRO A 1 196 ? 18.323 10.283 -33.595 1.00 55.91 196 PRO A CA 1
ATOM 1617 C C . PRO A 1 196 ? 18.425 8.995 -34.432 1.00 55.91 196 PRO A C 1
ATOM 1619 O O . PRO A 1 196 ? 17.622 8.774 -35.336 1.00 55.91 196 PRO A O 1
ATOM 1622 N N . ILE A 1 197 ? 19.345 8.094 -34.078 1.00 56.31 197 ILE A N 1
ATOM 1623 C CA . ILE A 1 197 ? 19.511 6.781 -34.717 1.00 56.31 197 ILE A CA 1
ATOM 1624 C C . ILE A 1 197 ? 18.274 5.885 -34.514 1.00 56.31 197 ILE A C 1
ATOM 1626 O O . ILE A 1 197 ? 17.882 5.163 -35.430 1.00 56.31 197 ILE A O 1
ATOM 1630 N N . SER A 1 198 ? 17.603 5.941 -33.358 1.00 57.22 198 SER A N 1
ATOM 1631 C CA . SER A 1 198 ? 16.393 5.144 -33.118 1.00 57.22 198 SER A CA 1
ATOM 1632 C C . SER A 1 198 ? 15.174 5.704 -33.853 1.00 57.22 198 SER A C 1
ATOM 1634 O O . SER A 1 198 ? 14.354 4.933 -34.355 1.00 57.22 198 SER A O 1
ATOM 1636 N N . LEU A 1 199 ? 15.080 7.031 -33.983 1.00 58.16 199 LEU A N 1
ATOM 1637 C CA . LEU A 1 199 ? 14.070 7.712 -34.798 1.00 58.16 199 LEU A CA 1
ATOM 1638 C C . LEU A 1 199 ? 14.232 7.368 -36.279 1.00 58.16 199 LEU A C 1
ATOM 1640 O O . LEU A 1 199 ? 13.245 7.039 -36.936 1.00 58.16 199 LEU A O 1
ATOM 1644 N N . LEU A 1 200 ? 15.469 7.362 -36.782 1.00 60.66 200 LEU A N 1
ATOM 1645 C CA . LEU A 1 200 ? 15.790 6.913 -38.136 1.00 60.66 200 LEU A CA 1
ATOM 1646 C C . LEU A 1 200 ? 15.421 5.440 -38.332 1.00 60.66 200 LEU A C 1
ATOM 1648 O O . LEU A 1 200 ? 14.747 5.104 -39.301 1.00 60.66 200 LEU A O 1
ATOM 1652 N N . ARG A 1 201 ? 15.758 4.567 -37.376 1.00 63.16 201 ARG A N 1
ATOM 1653 C CA . ARG A 1 201 ? 15.428 3.136 -37.441 1.00 63.16 201 ARG A CA 1
ATOM 1654 C C . ARG A 1 201 ? 13.917 2.870 -37.399 1.00 63.16 201 ARG A C 1
ATOM 1656 O O . ARG A 1 201 ? 13.437 2.038 -38.162 1.00 63.16 201 ARG A O 1
ATOM 1663 N N . LYS A 1 202 ? 13.156 3.586 -36.560 1.00 67.69 202 LYS A N 1
ATOM 1664 C CA . LYS A 1 202 ? 11.679 3.517 -36.515 1.00 67.69 202 LYS A CA 1
ATOM 1665 C C . LYS A 1 202 ? 11.035 4.103 -37.774 1.00 67.69 202 LYS A C 1
ATOM 1667 O O . LYS A 1 202 ? 10.042 3.570 -38.262 1.00 67.69 202 LYS A O 1
ATOM 1672 N N . GLY A 1 203 ? 11.587 5.195 -38.301 1.00 72.56 203 GLY A N 1
ATOM 1673 C CA . GLY A 1 203 ? 11.159 5.779 -39.571 1.00 72.56 203 GLY A CA 1
ATOM 1674 C C . GLY A 1 203 ? 11.368 4.804 -40.726 1.00 72.56 203 GLY A C 1
ATOM 1675 O O . GLY A 1 203 ? 10.470 4.619 -41.545 1.00 72.56 203 GLY A O 1
ATOM 1676 N N . TRP A 1 204 ? 12.510 4.118 -40.732 1.00 73.56 204 TRP A N 1
ATOM 1677 C CA . TRP A 1 204 ? 12.863 3.160 -41.768 1.00 73.56 204 TRP A CA 1
ATOM 1678 C C . TRP A 1 204 ? 12.063 1.862 -41.684 1.00 73.56 204 TRP A C 1
ATOM 1680 O O . TRP A 1 204 ? 11.542 1.411 -42.698 1.00 73.56 204 TRP A O 1
ATOM 1690 N N . SER A 1 205 ? 11.842 1.311 -40.487 1.00 70.62 205 SER A N 1
ATOM 1691 C CA . SER A 1 205 ? 10.974 0.138 -40.328 1.00 70.62 205 SER A CA 1
ATOM 1692 C C . SER A 1 205 ? 9.524 0.430 -40.727 1.00 70.62 205 SER A C 1
ATOM 1694 O O . SER A 1 205 ? 8.894 -0.382 -41.403 1.00 70.62 205 SER A O 1
ATOM 1696 N N . LYS A 1 206 ? 9.000 1.614 -40.379 1.00 80.12 206 LYS A N 1
ATOM 1697 C CA . LYS A 1 206 ? 7.656 2.050 -40.785 1.00 80.12 206 LYS A CA 1
ATOM 1698 C C . LYS A 1 206 ? 7.549 2.261 -42.296 1.00 80.12 206 LYS A C 1
ATOM 1700 O O . LYS A 1 206 ? 6.524 1.922 -42.883 1.00 80.12 206 LYS A O 1
ATOM 1705 N N . PHE A 1 207 ? 8.595 2.800 -42.920 1.00 80.31 207 PHE A N 1
ATOM 1706 C CA . PHE A 1 207 ? 8.662 2.938 -44.372 1.00 80.31 207 PHE A CA 1
ATOM 1707 C C . PHE A 1 207 ? 8.691 1.573 -45.066 1.00 80.31 207 PHE A C 1
ATOM 1709 O O . PHE A 1 207 ? 7.878 1.338 -45.951 1.00 80.31 207 PHE A O 1
ATOM 1716 N N . MET A 1 208 ? 9.547 0.652 -44.618 1.00 79.50 208 MET A N 1
ATOM 1717 C CA . MET A 1 208 ? 9.641 -0.704 -45.171 1.00 79.50 208 MET A CA 1
ATOM 1718 C C . MET A 1 208 ? 8.319 -1.469 -45.071 1.00 79.50 208 MET A C 1
ATOM 1720 O O . MET A 1 208 ? 7.915 -2.113 -46.034 1.00 79.50 208 MET A O 1
ATOM 1724 N N . ARG A 1 209 ? 7.610 -1.340 -43.943 1.00 79.50 209 ARG A N 1
ATOM 1725 C CA . ARG A 1 209 ? 6.285 -1.945 -43.762 1.00 79.50 209 ARG A CA 1
ATOM 1726 C C . ARG A 1 209 ? 5.241 -1.359 -44.716 1.00 79.50 209 ARG A C 1
ATOM 1728 O O . ARG A 1 209 ? 4.513 -2.103 -45.356 1.00 79.50 209 ARG A O 1
ATOM 1735 N N . SER A 1 210 ? 5.224 -0.035 -44.888 1.00 79.69 210 SER A N 1
ATOM 1736 C CA . SER A 1 210 ? 4.357 0.590 -45.897 1.00 79.69 210 SER A CA 1
ATOM 1737 C C . SER A 1 210 ? 4.733 0.153 -47.315 1.00 79.69 210 SER A C 1
ATOM 1739 O O . SER A 1 210 ? 3.842 -0.048 -48.127 1.00 79.69 210 SER A O 1
ATOM 1741 N N . CYS A 1 211 ? 6.016 -0.042 -47.627 1.00 78.25 211 CYS A N 1
ATOM 1742 C CA . CYS A 1 211 ? 6.430 -0.529 -48.943 1.00 78.25 211 CYS A CA 1
ATOM 1743 C C . CYS A 1 211 ? 5.953 -1.961 -49.216 1.00 78.25 211 CYS A C 1
ATOM 1745 O O . CYS A 1 211 ? 5.629 -2.255 -50.365 1.00 78.25 211 CYS A O 1
ATOM 1747 N N . SER A 1 212 ? 5.898 -2.832 -48.199 1.00 79.00 212 SER A N 1
ATOM 1748 C CA . SER A 1 212 ? 5.369 -4.192 -48.365 1.00 79.00 212 SER A CA 1
ATOM 1749 C C . SER A 1 212 ? 3.843 -4.237 -48.441 1.00 79.00 212 SER A C 1
ATOM 1751 O O . SER A 1 212 ? 3.310 -5.092 -49.134 1.00 79.00 212 SER A O 1
ATOM 1753 N N . GLU A 1 213 ? 3.144 -3.344 -47.733 1.00 82.19 213 GLU A N 1
ATOM 1754 C CA . GLU A 1 213 ? 1.673 -3.320 -47.670 1.00 82.19 213 GLU A CA 1
ATOM 1755 C C . GLU A 1 213 ? 1.040 -2.507 -48.820 1.00 82.19 213 GLU A C 1
ATOM 1757 O O . GLU A 1 213 ? 0.081 -2.952 -49.440 1.00 82.19 213 GLU A O 1
ATOM 1762 N N . ASP A 1 214 ? 1.584 -1.326 -49.134 1.00 84.19 214 ASP A N 1
ATOM 1763 C CA . ASP A 1 214 ? 1.008 -0.363 -50.089 1.00 84.19 214 ASP A CA 1
ATOM 1764 C C . ASP A 1 214 ? 1.766 -0.286 -51.432 1.00 84.19 214 ASP A C 1
ATOM 1766 O O . ASP A 1 214 ? 1.315 0.371 -52.376 1.00 84.19 214 ASP A O 1
ATOM 1770 N N . GLY A 1 215 ? 2.958 -0.884 -51.513 1.00 78.12 215 GLY A N 1
ATOM 1771 C CA . GLY A 1 215 ? 3.870 -0.754 -52.647 1.00 78.12 215 GLY A CA 1
ATOM 1772 C C . GLY A 1 215 ? 4.712 0.533 -52.638 1.00 78.12 215 GLY A C 1
ATOM 1773 O O . GLY A 1 215 ? 4.268 1.628 -52.286 1.00 78.12 215 GLY A O 1
ATOM 1774 N N . PHE A 1 216 ? 5.959 0.417 -53.111 1.00 79.25 216 PHE A N 1
ATOM 1775 C CA . PHE A 1 216 ? 6.994 1.459 -53.011 1.00 79.25 216 PHE A CA 1
ATOM 1776 C C . PHE A 1 216 ? 6.563 2.845 -53.531 1.00 79.25 216 PHE A C 1
ATOM 1778 O O . PHE A 1 216 ? 6.796 3.866 -52.880 1.00 79.25 216 PHE A O 1
ATOM 1785 N N . ARG A 1 217 ? 5.888 2.906 -54.690 1.00 79.00 217 ARG A N 1
ATOM 1786 C CA . ARG A 1 217 ? 5.443 4.180 -55.294 1.00 79.00 217 ARG A CA 1
ATOM 1787 C C . ARG A 1 217 ? 4.419 4.918 -54.422 1.00 79.00 217 ARG A C 1
ATOM 1789 O O . ARG A 1 217 ? 4.448 6.149 -54.366 1.00 79.00 217 ARG A O 1
ATOM 1796 N N . ALA A 1 218 ? 3.533 4.194 -53.739 1.00 78.69 218 ALA A N 1
ATOM 1797 C CA . ALA A 1 218 ? 2.532 4.785 -52.854 1.00 78.69 218 ALA A CA 1
ATOM 1798 C C . ALA A 1 218 ? 3.172 5.290 -51.552 1.00 78.69 218 ALA A C 1
ATOM 1800 O O . ALA A 1 218 ? 2.892 6.411 -51.119 1.00 78.69 218 ALA A O 1
ATOM 1801 N N . SER A 1 219 ? 4.100 4.522 -50.976 1.00 83.31 219 SER A N 1
ATOM 1802 C CA . SER A 1 219 ? 4.845 4.903 -49.770 1.00 83.31 219 SER A CA 1
ATOM 1803 C C . SER A 1 219 ? 5.692 6.159 -49.986 1.00 83.31 219 SER A C 1
ATOM 1805 O O . SER A 1 219 ? 5.665 7.074 -49.159 1.00 83.31 219 SER A O 1
ATOM 1807 N N . VAL A 1 220 ? 6.370 6.273 -51.135 1.00 82.00 220 VAL A N 1
ATOM 1808 C CA . VAL A 1 220 ? 7.137 7.476 -51.503 1.00 82.00 220 VAL A CA 1
ATOM 1809 C C . VAL A 1 220 ? 6.223 8.700 -51.653 1.00 82.00 220 VAL A C 1
ATOM 1811 O O . VAL A 1 220 ? 6.541 9.764 -51.120 1.00 82.00 220 VAL A O 1
ATOM 1814 N N . ARG A 1 221 ? 5.043 8.566 -52.281 1.00 83.88 221 ARG A N 1
ATOM 1815 C CA . ARG A 1 221 ? 4.060 9.668 -52.362 1.00 83.88 221 ARG A CA 1
ATOM 1816 C C . ARG A 1 221 ? 3.588 10.136 -50.983 1.00 83.88 221 ARG A C 1
ATOM 1818 O O . ARG A 1 221 ? 3.531 11.346 -50.757 1.00 83.88 221 ARG A O 1
ATOM 1825 N N . LYS A 1 222 ? 3.298 9.210 -50.057 1.00 83.44 222 LYS A N 1
ATOM 1826 C CA . LYS A 1 222 ? 2.898 9.531 -48.671 1.00 83.44 222 LYS A CA 1
ATOM 1827 C C . LYS A 1 222 ? 3.992 10.328 -47.945 1.00 83.44 222 LYS A C 1
ATOM 1829 O O . LYS A 1 222 ? 3.687 11.298 -47.249 1.00 83.44 222 LYS A O 1
ATOM 1834 N N . VAL A 1 223 ? 5.265 9.969 -48.136 1.00 81.56 223 VAL A N 1
ATOM 1835 C CA . VAL A 1 223 ? 6.404 10.709 -47.560 1.00 81.56 223 VAL A CA 1
ATOM 1836 C C . VAL A 1 223 ? 6.518 12.110 -48.169 1.00 81.56 223 VAL A C 1
ATOM 1838 O O . VAL A 1 223 ? 6.581 13.085 -47.421 1.00 81.56 223 VAL A O 1
ATOM 1841 N N . ILE A 1 224 ? 6.459 12.237 -49.499 1.00 79.75 224 ILE A N 1
ATOM 1842 C CA . ILE A 1 224 ? 6.557 13.532 -50.199 1.00 79.75 224 ILE A CA 1
ATOM 1843 C C . ILE A 1 224 ? 5.426 14.484 -49.784 1.00 79.75 224 ILE A C 1
ATOM 1845 O O . ILE A 1 224 ? 5.680 15.655 -49.505 1.00 79.75 224 ILE A O 1
ATOM 1849 N N . GLN A 1 225 ? 4.183 13.999 -49.688 1.00 81.81 225 GLN A N 1
ATOM 1850 C CA . GLN A 1 225 ? 3.052 14.814 -49.225 1.00 81.81 225 GLN A CA 1
ATOM 1851 C C . GLN A 1 225 ? 3.238 15.298 -47.784 1.00 81.81 225 GLN A C 1
ATOM 1853 O O . GLN A 1 225 ? 2.934 16.450 -47.471 1.00 81.81 225 GLN A O 1
ATOM 1858 N N . LYS A 1 226 ? 3.767 14.439 -46.908 1.00 81.88 226 LYS A N 1
ATOM 1859 C CA . LYS A 1 226 ? 4.024 14.784 -45.507 1.00 81.88 226 LYS A CA 1
ATOM 1860 C C . LYS A 1 226 ? 5.136 15.826 -45.359 1.00 81.88 226 LYS A C 1
ATOM 1862 O O . LYS A 1 226 ? 5.024 16.704 -44.508 1.00 81.88 226 LYS A O 1
ATOM 1867 N N . VAL A 1 227 ? 6.175 15.748 -46.192 1.00 76.00 227 VAL A N 1
ATOM 1868 C CA . VAL A 1 227 ? 7.254 16.747 -46.252 1.00 76.00 227 VAL A CA 1
ATOM 1869 C C . VAL A 1 227 ? 6.725 18.077 -46.791 1.00 76.00 227 VAL A C 1
ATOM 1871 O O . VAL A 1 227 ? 6.936 19.104 -46.157 1.00 76.00 227 VAL A O 1
ATOM 1874 N N . ARG A 1 228 ? 5.946 18.065 -47.882 1.00 76.19 228 ARG A N 1
ATOM 1875 C CA . ARG A 1 228 ? 5.319 19.282 -48.431 1.00 76.19 228 ARG A CA 1
ATOM 1876 C C . ARG A 1 228 ? 4.426 19.998 -47.416 1.00 76.19 228 ARG A C 1
ATOM 1878 O O . ARG A 1 228 ? 4.525 21.211 -47.291 1.00 76.19 228 ARG A O 1
ATOM 1885 N N . LYS A 1 229 ? 3.613 19.263 -46.647 1.00 76.56 229 LYS A N 1
ATOM 1886 C CA . LYS A 1 229 ? 2.772 19.848 -45.584 1.00 76.56 229 LYS A CA 1
ATOM 1887 C C . LYS A 1 229 ? 3.569 20.516 -44.460 1.00 76.56 229 LYS A C 1
ATOM 1889 O O . LYS A 1 229 ? 3.055 21.443 -43.856 1.00 76.56 229 LYS A O 1
ATOM 1894 N N . ARG A 1 230 ? 4.786 20.046 -44.172 1.00 72.12 230 ARG A N 1
ATOM 1895 C CA . ARG A 1 230 ? 5.658 20.617 -43.131 1.00 72.12 230 ARG A CA 1
ATOM 1896 C C . ARG A 1 230 ? 6.478 21.820 -43.591 1.00 72.12 230 ARG A C 1
ATOM 1898 O O . ARG A 1 230 ? 6.963 22.539 -42.740 1.00 72.12 230 ARG A O 1
ATOM 1905 N N . ILE A 1 231 ? 6.677 21.985 -44.897 1.00 65.94 231 ILE A N 1
ATOM 1906 C CA . ILE A 1 231 ? 7.406 23.127 -45.478 1.00 65.94 231 ILE A CA 1
ATOM 19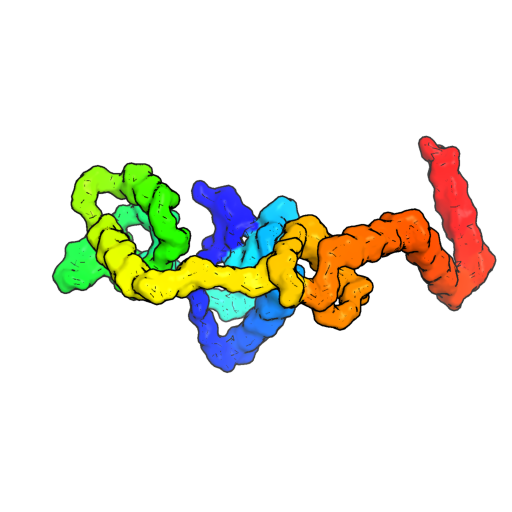07 C C . ILE A 1 231 ? 6.468 24.332 -45.687 1.00 65.94 231 ILE A C 1
ATOM 1909 O O . ILE A 1 231 ? 6.928 25.459 -45.808 1.00 65.94 231 ILE A O 1
ATOM 1913 N N . LEU A 1 232 ? 5.155 24.090 -45.736 1.00 62.50 232 LEU A N 1
ATOM 1914 C CA . LEU A 1 232 ? 4.108 25.102 -45.927 1.00 62.50 232 LEU A CA 1
ATOM 1915 C C . LEU A 1 232 ? 3.457 25.579 -44.606 1.00 62.50 232 LEU A C 1
ATOM 1917 O O . LEU A 1 232 ? 2.455 26.288 -44.659 1.00 62.50 232 LEU A O 1
ATOM 1921 N N . GLN A 1 233 ? 3.992 25.168 -43.451 1.00 44.81 233 GLN A N 1
ATOM 1922 C CA . GLN A 1 233 ? 3.673 25.675 -42.106 1.00 44.81 233 GLN A CA 1
ATOM 1923 C C . GLN A 1 233 ? 4.903 26.379 -41.547 1.00 44.81 233 GLN A C 1
ATOM 1925 O O . GLN A 1 233 ? 4.711 27.388 -40.840 1.00 44.81 233 GLN A O 1
#

Radius of gyration: 26.68 Å; chains: 1; bounding box: 48×45×85 Å

pLDDT: mean 89.91, std 9.53, range [44.81, 98.56]

Secondary structure (DSSP, 8-state):
-HHHHHHH-SS-TT-----SSHHHHHHHHHHHHHHHHH-SEEGGGTEETTGGGGGGHHHHS-------TTSSB-GGGGTT--EEEETTEEEETTEEP--B---S-SHHHHHHHHHHSPSS--HHHHHHHHHHHHHHHHTTT-GGGSPPGGGB-TTSPBPPHHHHHHHHHTGGG--S-GGGS-HHHHHHHHHHHHSHHHHHHHHHHHHHHHHHHH-HHHHHHHHHHHHHHHH--